Protein AF-A0A357L1G6-F1 (afdb_monomer)

Radius of gyration: 34.65 Å; Cα contacts (8 Å, |Δi|>4): 71; chains: 1; bounding box: 63×71×86 Å

Solvent-accessible surface area (backbone atoms only — not comparable to full-atom values): 10872 Å² total; per-residue (Å²): 112,68,68,59,55,52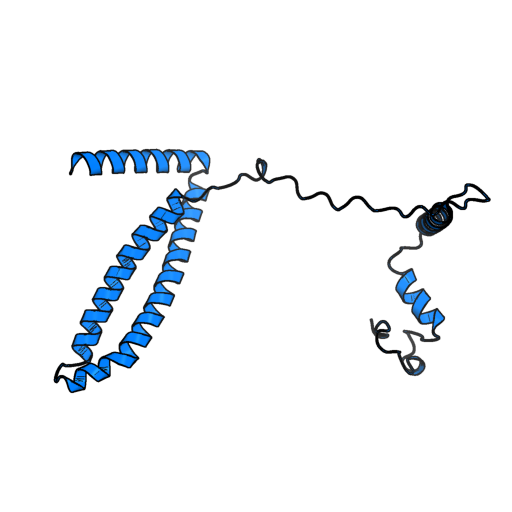,55,49,53,49,55,50,50,56,50,52,53,51,50,34,65,78,68,30,62,72,58,45,53,52,47,54,52,51,49,45,52,54,50,48,55,50,55,50,54,52,48,54,53,51,52,53,53,47,64,72,52,35,62,64,42,44,79,72,79,44,63,35,70,60,53,46,52,54,51,53,48,54,54,48,52,51,47,57,55,46,49,56,50,52,44,51,52,48,64,75,64,65,76,80,79,52,81,89,69,52,72,79,73,81,71,75,76,77,80,85,75,77,81,47,64,40,92,87,77,72,46,44,61,44,54,55,55,49,51,55,52,51,51,47,46,72,72,67,50,56,84,80,62,53,61,63,60,50,54,36,56,76,70,68,33,47,77,93,39,78,86,43,55,73,88,72,58,94,90,58,80,64,77,87,110

Nearest PDB structures (foldseek):
  2fsh-assembly1_B  TM=8.781E-01  e=1.617E-03  Escherichia coli
  2fsg-assembly1_A  TM=9.207E-01  e=3.314E-03  Escherichia coli
  3jv2-assembly2_B  TM=9.568E-01  e=1.877E-02  Bacillus subtilis
  1nkt-assembly1_A  TM=8.457E-01  e=3.413E-02  Mycobacterium tuberculosis

Foldseek 3Di:
DVVVVVVVVVVLVVLVVVVCVVCPVVVLVVVLVVLLVVLLVVLVVVLVVVLVVLVVCLVVCVVVVDDSVVVSVVVSVVSVVVSVVVSVVRSSVCSVPDDDDDPVNPDPDPPDPDPDQDFDQDPVPRDTPSVVVVVVVVVCVVVVPDPPPCVVVVVCVVVQHDLVDPVRVPDADPPDDDSPD

Mean predicted aligned error: 17.45 Å

Secondary structure (DSSP, 8-state):
-HHHHHHHHHHHHHHHHHHHHHH-HHHHHHHHHHHHHHHHHHHHHHHHHHHHHHHHHGGGGGGGT--HHHHHHHHHHHHHHHHHHHHHHHHHHHHHH-----GGGSPPPPPPPP-PPP--B-TTT--BHHHHHHHHHHHHHHTT--TTTHHHHHHHHHTT--TT-GGG---PPTTPPPTT-

Structure (mmCIF, N/CA/C/O backbone):
data_AF-A0A357L1G6-F1
#
_entry.id   AF-A0A357L1G6-F1
#
loop_
_atom_site.group_PDB
_atom_site.id
_atom_site.type_symbol
_atom_site.label_atom_id
_atom_site.label_alt_id
_atom_site.label_comp_id
_atom_site.label_asym_id
_atom_site.label_entity_id
_atom_site.label_seq_id
_atom_site.pdbx_PDB_ins_code
_atom_site.Cartn_x
_atom_site.Cartn_y
_atom_site.Cartn_z
_atom_site.occupancy
_atom_site.B_iso_or_equiv
_atom_site.auth_seq_id
_atom_site.auth_comp_id
_atom_site.auth_asym_id
_atom_site.auth_atom_id
_atom_site.pdbx_PDB_model_num
ATOM 1 N N . ASP A 1 1 ? -23.694 7.161 -13.472 1.00 70.69 1 ASP A N 1
ATOM 2 C CA . ASP A 1 1 ? -22.349 6.919 -12.899 1.00 70.69 1 ASP A CA 1
ATOM 3 C C . ASP A 1 1 ? -22.044 7.764 -11.670 1.00 70.69 1 ASP A C 1
ATOM 5 O O . ASP A 1 1 ? -21.685 7.195 -10.646 1.00 70.69 1 ASP A O 1
ATOM 9 N N . THR A 1 2 ? -22.247 9.083 -11.713 1.00 88.38 2 THR A N 1
ATOM 10 C CA . THR A 1 2 ? -21.988 9.988 -10.574 1.00 88.38 2 THR A CA 1
ATOM 11 C C . THR A 1 2 ? -22.801 9.649 -9.318 1.00 88.38 2 THR A C 1
ATOM 13 O O . THR A 1 2 ? -22.230 9.549 -8.236 1.00 88.38 2 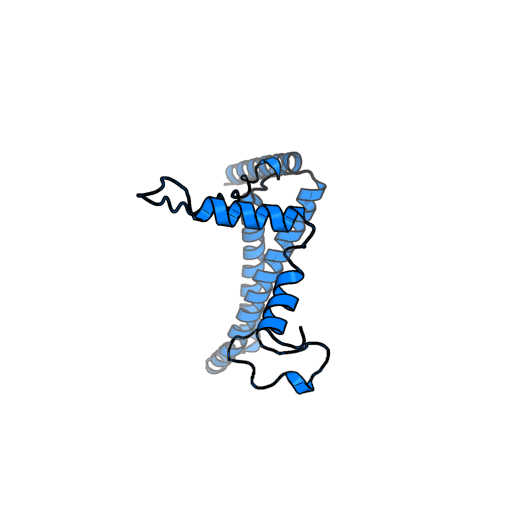THR A O 1
ATOM 16 N N . GLU A 1 3 ? -24.098 9.357 -9.459 1.00 94.12 3 GLU A N 1
ATOM 17 C CA . GLU A 1 3 ? -24.964 8.999 -8.321 1.00 94.12 3 GLU A CA 1
ATOM 18 C C . GLU A 1 3 ? -24.479 7.736 -7.580 1.00 94.12 3 GLU A C 1
ATOM 20 O O . GLU A 1 3 ? -24.489 7.674 -6.351 1.00 94.12 3 GLU A O 1
ATOM 25 N N . ILE A 1 4 ? -24.012 6.718 -8.312 1.00 95.31 4 ILE A N 1
ATOM 26 C CA . ILE A 1 4 ? -23.522 5.467 -7.712 1.00 95.31 4 ILE A CA 1
ATOM 27 C C . ILE A 1 4 ? -22.243 5.736 -6.912 1.00 95.31 4 ILE A C 1
ATOM 29 O O . ILE A 1 4 ? -22.115 5.261 -5.781 1.00 95.31 4 ILE A O 1
ATOM 33 N N . ALA A 1 5 ? -21.317 6.519 -7.473 1.00 93.75 5 ALA A N 1
ATOM 34 C CA . ALA A 1 5 ? -20.065 6.876 -6.813 1.00 93.75 5 ALA A CA 1
ATOM 35 C C . ALA A 1 5 ? -20.301 7.664 -5.514 1.00 93.75 5 ALA A C 1
ATOM 37 O O . ALA A 1 5 ? -19.664 7.384 -4.495 1.00 93.75 5 ALA A O 1
ATOM 38 N N . GLU A 1 6 ? -21.255 8.596 -5.515 1.00 95.88 6 GLU A N 1
ATOM 39 C CA . GLU A 1 6 ? -21.642 9.351 -4.319 1.00 95.88 6 GLU A CA 1
ATOM 40 C C . GLU A 1 6 ? -22.248 8.446 -3.242 1.00 95.88 6 GLU A C 1
ATOM 42 O O . GLU A 1 6 ? -21.838 8.496 -2.078 1.00 95.88 6 GLU A O 1
ATOM 47 N N . ARG A 1 7 ? -23.183 7.564 -3.621 1.00 96.50 7 ARG A N 1
ATOM 48 C CA . ARG A 1 7 ? -23.827 6.635 -2.676 1.00 96.50 7 ARG A CA 1
ATOM 49 C C . ARG A 1 7 ? -22.823 5.669 -2.055 1.00 96.50 7 ARG A C 1
ATOM 51 O O . ARG A 1 7 ? -22.886 5.422 -0.850 1.00 96.50 7 ARG A O 1
ATOM 58 N N . LEU A 1 8 ? -21.881 5.161 -2.849 1.00 94.75 8 LEU A N 1
ATOM 59 C CA . LEU A 1 8 ? -20.816 4.291 -2.360 1.00 94.75 8 LEU A CA 1
ATOM 60 C C . LEU A 1 8 ? -19.870 5.040 -1.413 1.00 94.75 8 LEU A C 1
ATOM 62 O O . LEU A 1 8 ? -19.569 4.535 -0.333 1.00 94.75 8 LEU A O 1
ATOM 66 N N . SER A 1 9 ? -19.456 6.257 -1.775 1.00 94.44 9 SER A N 1
ATOM 67 C CA . SER A 1 9 ? -18.581 7.089 -0.937 1.00 94.44 9 SER A CA 1
ATOM 68 C C . SER A 1 9 ? -19.219 7.388 0.418 1.00 94.44 9 SER A C 1
ATOM 70 O O . SER A 1 9 ? -18.557 7.283 1.451 1.00 94.44 9 SER A O 1
ATOM 72 N N . LYS A 1 10 ? -20.528 7.670 0.432 1.00 96.44 10 LYS A N 1
ATOM 73 C CA . LYS A 1 10 ? -21.293 7.844 1.669 1.00 96.44 10 LYS A CA 1
ATOM 74 C C . LYS A 1 10 ? -21.306 6.568 2.514 1.00 96.44 10 LYS A C 1
ATOM 76 O O . LYS A 1 10 ? -20.956 6.620 3.687 1.00 96.44 10 LYS A O 1
ATOM 81 N N . ALA A 1 11 ? -21.640 5.419 1.923 1.00 95.56 11 ALA A N 1
ATOM 82 C CA . ALA A 1 11 ? -21.681 4.146 2.645 1.00 95.56 11 ALA A CA 1
ATOM 83 C C . ALA A 1 11 ? -20.314 3.760 3.247 1.00 95.56 11 ALA A C 1
ATOM 85 O O . ALA A 1 11 ? -20.249 3.266 4.375 1.00 95.56 11 ALA A O 1
ATOM 86 N N . ILE A 1 12 ? -19.226 4.019 2.513 1.00 94.19 12 ILE A N 1
ATOM 87 C CA . ILE A 1 12 ? -17.847 3.823 2.979 1.00 94.19 12 ILE A CA 1
ATOM 88 C C . ILE A 1 12 ? -17.532 4.761 4.151 1.00 94.19 12 ILE A C 1
ATOM 90 O O . ILE A 1 12 ? -17.009 4.301 5.167 1.00 94.19 12 ILE A O 1
ATOM 94 N N . GLY A 1 13 ? -17.882 6.046 4.042 1.00 94.00 13 GLY A N 1
ATOM 95 C CA . GLY A 1 13 ? -17.703 7.026 5.116 1.00 94.00 13 GLY A CA 1
ATOM 96 C C . GLY A 1 13 ? -18.457 6.642 6.390 1.00 94.00 13 GLY A C 1
ATOM 97 O O . GLY A 1 13 ? -17.873 6.631 7.473 1.00 94.00 13 GLY A O 1
ATOM 98 N N . ASP A 1 14 ? -19.717 6.225 6.257 1.00 95.38 14 ASP A N 1
ATOM 99 C CA . ASP A 1 14 ? -20.553 5.774 7.375 1.00 95.38 14 ASP A CA 1
ATOM 100 C C . ASP A 1 14 ? -19.995 4.500 8.034 1.00 95.38 14 ASP A C 1
ATOM 102 O O . ASP A 1 14 ? -20.103 4.307 9.247 1.00 95.38 14 ASP A O 1
ATOM 106 N N . HIS A 1 15 ? -19.412 3.588 7.250 1.00 92.75 15 HIS A N 1
ATOM 107 C CA . HIS A 1 15 ? -18.745 2.396 7.777 1.00 92.75 15 HIS A CA 1
ATOM 108 C C . HIS A 1 15 ? -17.455 2.751 8.532 1.00 92.75 15 HIS A C 1
ATOM 110 O O . HIS A 1 15 ? -17.246 2.280 9.651 1.00 92.75 15 HIS A O 1
ATOM 116 N N . ALA A 1 16 ? -16.617 3.618 7.958 1.00 91.06 16 ALA A N 1
ATOM 117 C CA . ALA A 1 16 ? -15.385 4.077 8.592 1.00 91.06 16 ALA A CA 1
ATOM 118 C C . ALA A 1 16 ? -15.662 4.827 9.907 1.00 91.06 16 ALA A C 1
ATOM 120 O O . ALA A 1 16 ? -15.005 4.563 10.913 1.00 91.06 16 ALA A O 1
ATOM 121 N N . ALA A 1 17 ? -16.677 5.698 9.931 1.00 92.56 17 ALA A N 1
ATOM 122 C CA . ALA A 1 17 ? -17.082 6.431 11.128 1.00 92.56 17 ALA A CA 1
ATOM 123 C C . ALA A 1 17 ? -17.537 5.494 12.259 1.00 92.56 17 ALA A C 1
ATOM 125 O O . ALA A 1 17 ? -17.101 5.659 13.398 1.00 92.56 17 ALA A O 1
ATOM 126 N N . ARG A 1 18 ? -18.353 4.475 11.944 1.00 92.06 18 ARG A N 1
ATOM 127 C CA . ARG A 1 18 ? -18.785 3.458 12.920 1.00 92.06 18 ARG A CA 1
ATOM 128 C C . ARG A 1 18 ? -17.599 2.722 13.538 1.00 92.06 18 ARG A C 1
ATOM 130 O O . ARG A 1 18 ? -17.474 2.694 14.759 1.00 92.06 18 ARG A O 1
ATOM 137 N N . ARG A 1 19 ? -16.676 2.226 12.709 1.00 90.00 19 ARG A N 1
ATOM 138 C CA . ARG A 1 19 ? -15.465 1.541 13.191 1.00 90.00 19 ARG A CA 1
ATOM 139 C C . ARG A 1 19 ? -14.588 2.434 14.063 1.00 90.00 19 ARG A C 1
ATOM 141 O O . ARG A 1 19 ? -14.067 1.979 15.076 1.00 90.00 19 ARG A O 1
ATOM 148 N N . ASN A 1 20 ? -14.452 3.707 13.698 1.00 90.44 20 ASN A N 1
ATOM 149 C CA . ASN A 1 20 ? -13.662 4.661 14.469 1.00 90.44 20 ASN A CA 1
ATOM 150 C C . ASN A 1 20 ? -14.216 4.857 15.895 1.00 90.44 20 ASN A C 1
ATOM 152 O O . ASN A 1 20 ? -13.446 5.004 16.842 1.00 90.44 20 ASN A O 1
ATOM 156 N N . VAL A 1 21 ? -15.543 4.805 16.060 1.00 91.56 21 VAL A N 1
ATOM 157 C CA . VAL A 1 21 ? -16.209 4.854 17.372 1.00 91.56 21 VAL A CA 1
ATOM 158 C C . VAL A 1 21 ? -16.076 3.527 18.128 1.00 91.56 21 VAL A C 1
ATOM 160 O O . VAL A 1 21 ? -15.764 3.540 19.314 1.00 91.56 21 VAL A O 1
ATOM 163 N N . GLU A 1 22 ? -16.276 2.386 17.461 1.00 89.06 22 GLU A N 1
ATOM 164 C CA . GLU A 1 22 ? -16.222 1.048 18.082 1.00 89.06 22 GLU A CA 1
ATOM 165 C C . GLU A 1 22 ? -14.833 0.676 18.628 1.00 89.06 22 GLU A C 1
ATOM 167 O O . GLU A 1 22 ? -14.724 0.021 19.672 1.00 89.06 22 GLU A O 1
ATOM 172 N N . ILE A 1 23 ? -13.783 1.080 17.906 1.00 89.50 23 ILE A N 1
ATOM 173 C CA . ILE A 1 23 ? -12.375 0.774 18.204 1.00 89.50 23 ILE A CA 1
ATOM 174 C C . ILE A 1 23 ? -11.737 1.882 19.053 1.00 89.50 23 ILE A C 1
ATOM 176 O O . ILE A 1 23 ? -10.884 1.612 19.898 1.00 89.50 23 ILE A O 1
ATOM 180 N N . GLY A 1 24 ? -12.148 3.129 18.830 1.00 91.81 24 GLY A N 1
ATOM 181 C CA . GLY A 1 24 ? -11.554 4.321 19.421 1.00 91.81 24 GLY A CA 1
ATOM 182 C C . GLY A 1 24 ? -10.546 5.007 18.482 1.00 91.81 24 GLY A C 1
ATOM 183 O O . GLY A 1 24 ? -9.734 4.336 17.831 1.00 91.81 24 GLY A O 1
ATOM 184 N N . PRO A 1 25 ? -10.539 6.353 18.431 1.00 91.38 25 PRO A N 1
ATOM 185 C CA . PRO A 1 25 ? -9.834 7.115 17.398 1.00 91.38 25 PRO A CA 1
ATOM 186 C C . PRO A 1 25 ? -8.310 7.002 17.448 1.00 91.38 25 PRO A C 1
ATOM 188 O O . PRO A 1 25 ? -7.654 6.959 16.405 1.00 91.38 25 PRO A O 1
ATOM 191 N N . ASP A 1 26 ? -7.725 6.913 18.641 1.00 93.25 26 ASP A N 1
ATOM 192 C CA . ASP A 1 26 ? -6.270 6.810 18.789 1.00 93.25 26 ASP A CA 1
ATOM 193 C C . ASP A 1 26 ? -5.741 5.447 18.340 1.00 93.25 26 ASP A C 1
ATOM 195 O O . ASP A 1 26 ? -4.681 5.356 17.714 1.00 93.25 26 ASP A O 1
ATOM 199 N N . ILE A 1 27 ? -6.485 4.379 18.640 1.00 91.44 27 ILE A N 1
ATOM 200 C CA . ILE A 1 27 ? -6.143 3.016 18.226 1.00 91.44 27 ILE A CA 1
ATOM 201 C C . ILE A 1 27 ? -6.339 2.888 16.716 1.00 91.44 27 ILE A C 1
ATOM 203 O O . ILE A 1 27 ? -5.438 2.403 16.031 1.00 91.44 27 ILE A O 1
ATOM 207 N N . MET A 1 28 ? -7.453 3.399 16.179 1.00 93.19 28 MET A N 1
ATOM 208 C CA . MET A 1 28 ? -7.722 3.366 14.742 1.00 93.19 28 MET A CA 1
ATOM 209 C C . MET A 1 28 ? -6.622 4.074 13.938 1.00 93.19 28 MET A C 1
ATOM 211 O O . MET A 1 28 ? -6.086 3.489 13.001 1.00 93.19 28 MET A O 1
ATOM 215 N N . ARG A 1 29 ? -6.170 5.265 14.360 1.00 94.12 29 ARG A N 1
ATOM 216 C CA . ARG A 1 29 ? -5.043 5.968 13.709 1.00 94.12 29 ARG A CA 1
ATOM 217 C C . ARG A 1 29 ? -3.746 5.158 13.705 1.00 94.12 29 ARG A C 1
ATOM 219 O O . ARG A 1 29 ? -2.997 5.186 12.728 1.00 94.12 29 ARG A O 1
ATOM 226 N N . ARG A 1 30 ? -3.446 4.444 14.796 1.00 94.88 30 ARG A N 1
ATOM 227 C CA . ARG A 1 30 ? -2.259 3.570 14.863 1.00 94.88 30 ARG A CA 1
ATOM 228 C C . ARG A 1 30 ? -2.389 2.399 13.898 1.00 94.88 30 ARG A C 1
ATOM 230 O O . ARG A 1 30 ? -1.411 2.064 13.235 1.00 94.88 30 ARG A O 1
ATOM 237 N N . ILE A 1 31 ? -3.582 1.820 13.797 1.00 94.00 31 ILE A N 1
ATOM 238 C CA . ILE A 1 31 ? -3.884 0.732 12.866 1.00 94.00 31 ILE A CA 1
ATOM 239 C C . ILE A 1 31 ? -3.746 1.206 11.423 1.00 94.00 31 ILE A C 1
ATOM 241 O O . ILE A 1 31 ? -3.027 0.572 10.661 1.00 94.00 31 ILE A O 1
ATOM 245 N N . GLU A 1 32 ? -4.355 2.334 11.055 1.00 94.81 32 GLU A N 1
ATOM 246 C CA . GLU A 1 32 ? -4.240 2.919 9.713 1.00 94.81 32 GLU A CA 1
ATOM 247 C C . GLU A 1 32 ? -2.780 3.132 9.322 1.00 94.81 32 GLU A C 1
ATOM 249 O O . GLU A 1 32 ? -2.348 2.684 8.260 1.00 94.81 32 GLU A O 1
ATOM 254 N N . LYS A 1 33 ? -1.994 3.742 10.218 1.00 97.19 33 LYS A N 1
ATOM 255 C CA . LYS A 1 33 ? -0.560 3.943 10.005 1.00 97.19 33 LYS A CA 1
ATOM 256 C C . LYS A 1 33 ? 0.182 2.616 9.846 1.00 97.19 33 LYS A C 1
ATOM 258 O O . LYS A 1 33 ? 1.013 2.494 8.952 1.00 97.19 33 LYS A O 1
ATOM 263 N N . SER A 1 34 ? -0.098 1.636 10.702 1.00 96.56 34 SER A N 1
ATOM 264 C CA . SER A 1 34 ? 0.563 0.331 10.656 1.00 96.56 34 SER A CA 1
ATOM 265 C C . SER A 1 34 ? 0.246 -0.421 9.366 1.00 96.56 34 SER A C 1
ATOM 267 O O . SER A 1 34 ? 1.152 -0.973 8.751 1.00 96.56 34 SER A O 1
ATOM 269 N N . VAL A 1 35 ? -1.021 -0.429 8.947 1.00 96.44 35 VAL A N 1
ATOM 270 C CA . VAL A 1 35 ? -1.465 -1.079 7.709 1.00 96.44 35 VAL A CA 1
ATOM 271 C C . VAL A 1 35 ? -0.837 -0.391 6.503 1.00 96.44 35 VAL A C 1
ATOM 273 O O . VAL A 1 35 ? -0.252 -1.071 5.669 1.00 96.44 35 VAL A O 1
ATOM 276 N N . LEU A 1 36 ? -0.884 0.943 6.438 1.00 97.38 36 LEU A N 1
ATOM 277 C CA . LEU A 1 36 ? -0.280 1.700 5.342 1.00 97.38 36 LEU A CA 1
ATOM 278 C C . LEU A 1 36 ? 1.213 1.395 5.199 1.00 97.38 36 LEU A C 1
ATOM 280 O O . LEU A 1 36 ? 1.670 1.101 4.101 1.00 97.38 36 LEU A O 1
ATOM 284 N N . LEU A 1 37 ? 1.966 1.452 6.301 1.00 98.06 37 LEU A N 1
ATOM 285 C CA . LEU A 1 37 ? 3.407 1.198 6.273 1.00 98.06 37 LEU A CA 1
ATOM 286 C C . LEU A 1 37 ? 3.731 -0.252 5.905 1.00 98.06 37 LEU A C 1
ATOM 288 O O . LEU A 1 37 ? 4.679 -0.485 5.164 1.00 98.06 37 LEU A O 1
ATOM 292 N N . HIS A 1 38 ? 2.948 -1.215 6.393 1.00 97.31 38 HIS A N 1
ATOM 293 C CA . HIS A 1 38 ? 3.157 -2.626 6.081 1.00 97.31 38 HIS A CA 1
ATOM 294 C C . HIS A 1 38 ? 2.903 -2.945 4.602 1.00 97.31 38 HIS A C 1
ATOM 296 O O . HIS A 1 38 ? 3.709 -3.634 3.974 1.00 97.31 38 HIS A O 1
ATOM 302 N N . VAL A 1 39 ? 1.806 -2.426 4.042 1.00 97.50 39 VAL A N 1
ATOM 303 C CA . VAL A 1 39 ? 1.482 -2.613 2.621 1.00 97.50 39 VAL A CA 1
ATOM 304 C C . VAL A 1 39 ? 2.513 -1.891 1.755 1.00 97.50 39 VAL A C 1
ATOM 306 O O . VAL A 1 39 ? 3.090 -2.511 0.871 1.00 97.50 39 VAL A O 1
ATOM 309 N N . LEU A 1 40 ? 2.848 -0.636 2.078 1.00 97.88 40 LEU A N 1
ATOM 310 C CA . LEU A 1 40 ? 3.865 0.131 1.351 1.00 97.88 40 LEU A CA 1
ATOM 311 C C . LEU A 1 40 ? 5.212 -0.597 1.292 1.00 97.88 40 LEU A C 1
ATOM 313 O O . LEU A 1 40 ? 5.825 -0.657 0.233 1.00 97.88 40 LEU A O 1
ATOM 317 N N . ASP A 1 41 ? 5.680 -1.138 2.416 1.00 97.94 41 ASP A N 1
ATOM 318 C CA . ASP A 1 41 ? 6.950 -1.864 2.465 1.00 97.94 41 ASP A CA 1
ATOM 319 C C . ASP A 1 41 ? 6.919 -3.164 1.641 1.00 97.94 41 ASP A C 1
ATOM 321 O O . ASP A 1 41 ? 7.928 -3.555 1.052 1.00 97.94 41 ASP A O 1
ATOM 325 N N . THR A 1 42 ? 5.767 -3.832 1.579 1.00 96.81 42 THR A N 1
ATOM 326 C CA . THR A 1 42 ? 5.588 -5.044 0.767 1.00 96.81 42 THR A CA 1
ATOM 327 C C . THR A 1 42 ? 5.609 -4.698 -0.722 1.00 96.81 42 THR A C 1
ATOM 329 O O . THR A 1 42 ? 6.455 -5.217 -1.453 1.00 96.81 42 THR A O 1
ATOM 332 N N . ASP A 1 43 ? 4.767 -3.752 -1.142 1.00 96.62 43 ASP A N 1
ATOM 333 C CA . ASP A 1 43 ? 4.644 -3.324 -2.539 1.00 96.62 43 ASP A CA 1
ATOM 334 C C . ASP A 1 43 ? 5.959 -2.728 -3.054 1.00 96.62 43 ASP A C 1
ATOM 336 O O . ASP A 1 43 ? 6.382 -2.982 -4.181 1.00 96.62 43 ASP A O 1
ATOM 340 N N . TRP A 1 44 ? 6.656 -1.955 -2.216 1.00 98.00 44 TRP A N 1
ATOM 341 C CA . TRP A 1 44 ? 7.934 -1.355 -2.584 1.00 98.00 44 TRP A CA 1
ATOM 342 C C . TRP A 1 44 ? 9.022 -2.403 -2.813 1.00 98.00 44 TRP A C 1
ATOM 344 O O . TRP A 1 44 ? 9.773 -2.310 -3.785 1.00 98.00 44 TRP A O 1
ATOM 354 N N . ARG A 1 45 ? 9.106 -3.430 -1.958 1.00 97.88 45 ARG A N 1
ATOM 355 C CA . ARG A 1 45 ? 10.061 -4.531 -2.149 1.00 97.88 45 ARG A CA 1
ATOM 356 C C . ARG A 1 45 ? 9.784 -5.294 -3.440 1.00 97.88 45 ARG A C 1
ATOM 358 O O . ARG A 1 45 ? 10.729 -5.583 -4.172 1.00 97.88 45 ARG A O 1
ATOM 365 N N . GLU A 1 46 ? 8.519 -5.575 -3.737 1.00 96.81 46 GLU A N 1
ATOM 366 C CA . GLU A 1 46 ? 8.121 -6.204 -4.999 1.00 96.81 46 GLU A CA 1
ATOM 367 C C . GLU A 1 46 ? 8.472 -5.319 -6.206 1.00 96.81 46 GLU A C 1
ATOM 369 O O . GLU A 1 46 ? 9.054 -5.792 -7.182 1.00 96.81 46 GLU A O 1
ATOM 374 N N . HIS A 1 47 ? 8.230 -4.010 -6.118 1.00 97.69 47 HIS A N 1
ATOM 375 C CA . HIS A 1 47 ? 8.600 -3.063 -7.168 1.00 97.69 47 HIS A CA 1
ATOM 376 C C . HIS A 1 47 ? 10.108 -3.013 -7.421 1.00 97.69 47 HIS A C 1
ATOM 378 O O . HIS A 1 47 ? 10.530 -3.018 -8.576 1.00 97.69 47 HIS A O 1
ATOM 384 N N . LEU A 1 48 ? 10.938 -3.025 -6.374 1.00 97.69 48 LEU A N 1
ATOM 385 C CA . LEU A 1 48 ? 12.393 -3.088 -6.535 1.00 97.69 48 LEU A CA 1
ATOM 386 C C . LEU A 1 48 ? 12.840 -4.377 -7.238 1.00 97.69 48 LEU A C 1
ATOM 388 O O . LEU A 1 48 ? 13.717 -4.322 -8.100 1.00 97.69 48 LEU A O 1
ATOM 392 N N . GLN A 1 49 ? 12.222 -5.520 -6.918 1.00 97.56 49 GLN A N 1
ATOM 393 C CA . GLN A 1 49 ? 12.485 -6.784 -7.616 1.00 97.56 49 GLN A CA 1
ATOM 394 C C . GLN A 1 49 ? 12.072 -6.705 -9.092 1.00 97.56 49 GLN A C 1
ATOM 396 O O . GLN A 1 49 ? 12.823 -7.132 -9.970 1.00 97.56 49 GLN A O 1
ATOM 401 N N . MET A 1 50 ? 10.916 -6.102 -9.381 1.00 96.56 50 MET A N 1
ATOM 402 C CA . MET A 1 50 ? 10.436 -5.898 -10.747 1.00 96.56 50 MET A CA 1
ATOM 403 C C . MET A 1 50 ? 11.368 -4.980 -11.550 1.00 96.56 50 MET A C 1
ATOM 405 O O . MET A 1 50 ? 11.681 -5.279 -12.701 1.00 96.56 50 MET A O 1
ATOM 409 N N . LEU A 1 51 ? 11.854 -3.887 -10.952 1.00 97.00 51 LEU A N 1
ATOM 410 C CA . LEU A 1 51 ? 12.816 -2.983 -11.590 1.00 97.00 51 LEU A CA 1
ATOM 411 C C . LEU A 1 51 ? 14.155 -3.668 -11.872 1.00 97.00 51 LEU A C 1
ATOM 413 O O . LEU A 1 51 ? 14.760 -3.418 -12.917 1.00 97.00 51 LEU A O 1
ATOM 417 N N . ASP A 1 52 ? 14.619 -4.530 -10.968 1.00 96.56 52 ASP A N 1
ATOM 418 C CA . ASP A 1 52 ? 15.840 -5.302 -11.192 1.00 96.56 52 ASP A CA 1
ATOM 419 C C . ASP A 1 52 ? 15.671 -6.287 -12.356 1.00 96.56 52 ASP A C 1
ATOM 421 O O . ASP A 1 52 ? 16.509 -6.334 -13.263 1.00 96.56 52 ASP A O 1
ATOM 425 N N . HIS A 1 53 ? 14.531 -6.984 -12.409 1.00 95.56 53 HIS A N 1
ATOM 426 C CA . HIS A 1 53 ? 14.192 -7.844 -13.537 1.00 95.56 53 HIS A CA 1
ATOM 427 C C . HIS A 1 53 ? 14.110 -7.053 -14.849 1.00 95.56 53 HIS A C 1
ATOM 429 O O . HIS A 1 53 ? 14.750 -7.431 -15.833 1.00 95.56 53 HIS A O 1
ATOM 435 N N . LEU A 1 54 ? 13.411 -5.915 -14.855 1.00 94.88 54 LEU A N 1
ATOM 436 C CA . LEU A 1 54 ? 13.297 -5.031 -16.014 1.00 94.88 54 LEU A CA 1
ATOM 437 C C . LEU A 1 54 ? 14.678 -4.589 -16.519 1.00 94.88 54 LEU A C 1
ATOM 439 O O . LEU A 1 54 ? 14.960 -4.640 -17.717 1.00 94.88 54 LEU A O 1
ATOM 443 N N . ARG A 1 55 ? 15.576 -4.211 -15.605 1.00 93.06 55 ARG A N 1
ATOM 444 C CA . ARG A 1 55 ? 16.950 -3.820 -15.937 1.00 93.06 55 ARG A CA 1
ATOM 445 C C . ARG A 1 55 ? 17.748 -4.963 -16.569 1.00 93.06 55 ARG A C 1
ATOM 447 O O . ARG A 1 55 ? 18.583 -4.698 -17.432 1.00 93.06 55 ARG A O 1
ATOM 454 N N . SER A 1 56 ? 17.499 -6.213 -16.175 1.00 92.00 56 SER A N 1
ATOM 455 C CA . SER A 1 56 ? 18.173 -7.379 -16.764 1.00 92.00 56 SER A CA 1
ATOM 456 C C . SER A 1 56 ? 17.757 -7.643 -18.218 1.00 92.00 56 SER A C 1
ATOM 458 O O . SER A 1 56 ? 18.580 -8.093 -19.013 1.00 92.00 56 SER A O 1
ATOM 460 N N . VAL A 1 57 ? 16.514 -7.310 -18.594 1.00 91.75 57 VAL A N 1
ATOM 461 C CA . VAL A 1 57 ? 15.953 -7.620 -19.923 1.00 91.75 57 VAL A CA 1
ATOM 462 C C . VAL A 1 57 ? 15.955 -6.439 -20.895 1.00 91.75 57 VAL A C 1
ATOM 464 O O . VAL A 1 57 ? 15.975 -6.652 -22.107 1.00 91.75 57 VAL A O 1
ATOM 467 N N . VAL A 1 58 ? 15.967 -5.192 -20.407 1.00 89.75 58 VAL A N 1
ATOM 468 C CA . VAL A 1 58 ? 15.802 -3.994 -21.255 1.00 89.75 58 VAL A CA 1
ATOM 469 C C . VAL A 1 58 ? 16.894 -3.845 -22.316 1.00 89.75 58 VAL A C 1
ATOM 471 O O . VAL A 1 58 ? 16.637 -3.336 -23.408 1.00 89.75 58 VAL A O 1
ATOM 474 N N . TRP A 1 59 ? 18.094 -4.368 -22.050 1.00 86.06 59 TRP A N 1
ATOM 475 C CA . TRP A 1 59 ? 19.210 -4.366 -22.999 1.00 86.06 59 TRP A CA 1
ATOM 476 C C . TRP A 1 59 ? 18.895 -5.112 -24.297 1.00 86.06 59 TRP A C 1
ATOM 478 O O . TRP A 1 59 ? 19.395 -4.728 -25.354 1.00 86.06 59 TRP A O 1
ATOM 488 N N . MET A 1 60 ? 17.991 -6.099 -24.259 1.00 85.75 60 MET A N 1
ATOM 489 C CA . MET A 1 60 ? 17.553 -6.818 -25.458 1.00 85.75 60 MET A CA 1
ATOM 490 C C . MET A 1 60 ? 16.852 -5.896 -26.468 1.00 85.75 60 MET A C 1
ATOM 492 O O . MET A 1 60 ? 16.870 -6.171 -27.666 1.00 85.75 60 MET A O 1
ATOM 496 N N . ARG A 1 61 ? 16.283 -4.764 -26.025 1.00 84.75 61 ARG A N 1
ATOM 497 C CA . ARG A 1 61 ? 15.649 -3.771 -26.912 1.00 84.75 61 ARG A CA 1
ATOM 498 C C . ARG A 1 61 ? 16.657 -2.953 -27.715 1.00 84.75 61 ARG A C 1
ATOM 500 O O . ARG A 1 61 ? 16.301 -2.443 -28.776 1.00 84.75 61 ARG A O 1
ATOM 507 N N . GLY A 1 62 ? 17.919 -2.916 -27.279 1.00 78.00 62 GLY A N 1
ATOM 508 C CA . GLY A 1 62 ? 19.017 -2.346 -28.060 1.00 78.00 62 GLY A CA 1
ATOM 509 C C . GLY A 1 62 ? 19.210 -3.058 -29.404 1.00 78.00 62 GLY A C 1
ATOM 510 O O . GLY A 1 62 ? 19.533 -2.414 -30.399 1.00 78.00 62 GLY A O 1
ATOM 511 N N . HIS A 1 63 ? 18.895 -4.359 -29.487 1.00 75.50 63 HIS A N 1
ATOM 512 C CA . HIS A 1 63 ? 18.901 -5.094 -30.759 1.00 75.50 63 HIS A CA 1
ATOM 513 C C . HIS A 1 63 ? 17.827 -4.610 -31.747 1.00 75.50 63 HIS A C 1
ATOM 515 O O . HIS A 1 63 ? 17.975 -4.805 -32.950 1.00 75.50 63 HIS A O 1
ATOM 521 N N . ALA A 1 64 ? 16.774 -3.942 -31.265 1.00 85.88 64 ALA A N 1
ATOM 522 C CA . ALA A 1 64 ? 15.711 -3.358 -32.080 1.00 85.88 64 ALA A CA 1
ATOM 523 C C . ALA A 1 64 ? 15.950 -1.871 -32.421 1.00 85.88 64 ALA A C 1
ATOM 525 O O . ALA A 1 64 ? 15.009 -1.184 -32.812 1.00 85.88 64 ALA A O 1
ATOM 526 N N . GLN A 1 65 ? 17.181 -1.362 -32.255 1.00 86.62 65 GLN A N 1
ATOM 527 C CA . GLN A 1 65 ? 17.561 0.046 -32.483 1.00 86.62 65 GLN A CA 1
ATOM 528 C C . GLN A 1 65 ? 16.794 1.070 -31.624 1.00 86.62 65 GLN A C 1
ATOM 530 O O . GLN A 1 65 ? 16.764 2.258 -31.944 1.00 86.62 65 GLN A O 1
ATOM 535 N N . ARG A 1 66 ? 16.176 0.632 -30.523 1.00 88.50 66 ARG A N 1
ATOM 536 C CA . ARG A 1 66 ? 15.564 1.527 -29.534 1.00 88.50 66 ARG A CA 1
ATOM 537 C C . ARG A 1 66 ? 16.566 1.845 -28.435 1.00 88.50 66 ARG A C 1
ATOM 539 O O . ARG A 1 66 ? 17.371 0.988 -28.077 1.00 88.50 66 ARG A O 1
ATOM 546 N N . ASP A 1 67 ? 16.499 3.059 -27.893 1.00 90.69 67 ASP A N 1
ATOM 547 C CA . ASP A 1 67 ? 17.345 3.466 -26.769 1.00 90.69 67 ASP A CA 1
ATOM 548 C C . ASP A 1 67 ? 16.874 2.758 -25.480 1.00 90.69 67 ASP A C 1
ATOM 550 O O . ASP A 1 67 ? 15.794 3.080 -24.968 1.00 90.69 67 ASP A O 1
ATOM 554 N N . PRO A 1 68 ? 17.659 1.809 -24.932 1.00 91.81 68 PRO A N 1
ATOM 555 C CA . PRO A 1 68 ? 17.257 1.022 -23.770 1.00 91.81 68 PRO A CA 1
ATOM 556 C C . PRO A 1 68 ? 17.036 1.881 -22.520 1.00 91.81 68 PRO A C 1
ATOM 558 O O . PRO A 1 68 ? 16.243 1.506 -21.658 1.00 91.81 68 PRO A O 1
ATOM 561 N N . ILE A 1 69 ? 17.685 3.045 -22.410 1.00 90.81 69 ILE A N 1
ATOM 562 C CA . ILE A 1 69 ? 17.531 3.926 -21.245 1.00 90.81 69 ILE A CA 1
ATOM 563 C C . ILE A 1 69 ? 16.147 4.580 -21.243 1.00 90.81 69 ILE A C 1
ATOM 565 O O . ILE A 1 69 ? 15.522 4.699 -20.187 1.00 90.81 69 ILE A O 1
ATOM 569 N N . ASN A 1 70 ? 15.658 5.002 -22.410 1.00 92.19 70 ASN A N 1
ATOM 570 C CA . ASN A 1 70 ? 14.342 5.630 -22.515 1.00 92.19 70 ASN A CA 1
ATOM 571 C C . ASN A 1 70 ? 13.227 4.602 -22.299 1.00 92.19 70 ASN A C 1
ATOM 573 O O . ASN A 1 70 ? 12.309 4.866 -21.529 1.00 92.19 70 ASN A O 1
ATOM 577 N N . GLU A 1 71 ? 13.363 3.407 -22.880 1.00 91.94 71 GLU A N 1
ATOM 578 C CA . GLU A 1 71 ? 12.437 2.288 -22.651 1.00 91.94 71 GLU A CA 1
ATOM 579 C C . GLU A 1 71 ? 12.367 1.903 -21.168 1.00 91.94 71 GLU A C 1
ATOM 581 O O . GLU A 1 71 ? 11.278 1.756 -20.614 1.00 91.94 71 GLU A O 1
ATOM 586 N N . PHE A 1 72 ? 13.523 1.808 -20.496 1.00 95.00 72 PHE A N 1
ATOM 587 C CA . PHE A 1 72 ? 13.570 1.536 -19.060 1.00 95.00 72 PHE A CA 1
ATOM 588 C C . PHE A 1 72 ? 12.787 2.582 -18.268 1.00 95.00 72 PHE A C 1
ATOM 590 O O . PHE A 1 72 ? 11.986 2.219 -17.417 1.00 95.00 72 PHE A O 1
ATOM 597 N N . LYS A 1 73 ? 12.991 3.877 -18.544 1.00 95.06 73 LYS A N 1
ATOM 598 C CA . LYS A 1 73 ? 12.298 4.959 -17.828 1.00 95.06 73 LYS A CA 1
ATOM 599 C C . LYS A 1 73 ? 10.788 4.900 -18.027 1.00 95.06 73 LYS A C 1
ATOM 601 O O . LYS A 1 73 ? 10.054 5.036 -17.052 1.00 95.06 73 LYS A O 1
ATOM 606 N N . THR A 1 74 ? 10.333 4.696 -19.262 1.00 94.56 74 THR A N 1
ATOM 607 C CA . THR A 1 74 ? 8.903 4.637 -19.577 1.00 94.56 74 THR A CA 1
ATOM 608 C C . THR A 1 74 ? 8.232 3.445 -18.898 1.00 94.56 74 THR A C 1
ATOM 610 O O . THR A 1 74 ? 7.200 3.614 -18.252 1.00 94.56 74 THR A O 1
ATOM 613 N N . GLU A 1 75 ? 8.834 2.256 -18.967 1.00 95.00 75 GLU A N 1
ATOM 614 C CA . GLU A 1 75 ? 8.273 1.062 -18.321 1.00 95.00 75 GLU A CA 1
ATOM 615 C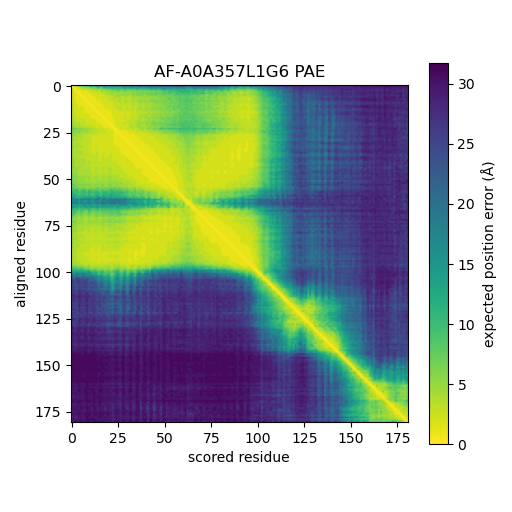 C . GLU A 1 75 ? 8.381 1.117 -16.794 1.00 95.00 75 GLU A C 1
ATOM 617 O O . GLU A 1 75 ? 7.419 0.792 -16.103 1.00 95.00 75 GLU A O 1
ATOM 622 N N . ALA A 1 76 ? 9.504 1.593 -16.248 1.00 96.31 76 ALA A N 1
ATOM 623 C CA . ALA A 1 76 ? 9.674 1.775 -14.808 1.00 96.31 76 ALA A CA 1
ATOM 624 C C . ALA A 1 76 ? 8.636 2.748 -14.231 1.00 96.31 76 ALA A C 1
ATOM 626 O O . ALA A 1 76 ? 8.103 2.508 -13.147 1.00 96.31 76 ALA A O 1
ATOM 627 N N . PHE A 1 77 ? 8.320 3.823 -14.959 1.00 97.25 77 PHE A N 1
ATOM 628 C CA . PHE A 1 77 ? 7.291 4.769 -14.543 1.00 97.25 77 PHE A CA 1
ATOM 629 C C . PHE A 1 77 ? 5.891 4.143 -14.577 1.00 97.25 77 PHE A C 1
ATOM 631 O O . PHE A 1 77 ? 5.157 4.263 -13.600 1.00 97.25 77 PHE A O 1
ATOM 638 N N . ALA A 1 78 ? 5.554 3.392 -15.631 1.00 97.00 78 ALA A N 1
ATOM 639 C CA . ALA A 1 78 ? 4.284 2.665 -15.700 1.00 97.00 78 ALA A CA 1
ATOM 640 C C . ALA A 1 78 ? 4.132 1.648 -14.549 1.00 97.00 78 ALA A C 1
ATOM 642 O O . ALA A 1 78 ? 3.064 1.530 -13.947 1.00 97.00 78 ALA A O 1
ATOM 643 N N . LEU A 1 79 ? 5.214 0.948 -14.187 1.00 97.31 79 LEU A N 1
ATOM 644 C CA . LEU A 1 79 ? 5.239 0.054 -13.024 1.00 97.31 79 LEU A CA 1
ATOM 645 C C . LEU A 1 79 ? 5.047 0.809 -11.701 1.00 97.31 79 LEU A C 1
ATOM 647 O O . LEU A 1 79 ? 4.411 0.291 -10.786 1.00 97.31 79 LEU A O 1
ATOM 651 N N . PHE A 1 80 ? 5.586 2.023 -11.584 1.00 97.81 80 PHE A N 1
ATOM 652 C CA . PHE A 1 80 ? 5.408 2.856 -10.398 1.00 97.81 80 PHE A CA 1
ATOM 653 C C . PHE A 1 80 ? 3.963 3.358 -10.254 1.00 97.81 80 PHE A C 1
ATOM 655 O O . PHE A 1 80 ? 3.403 3.306 -9.160 1.00 97.81 80 PHE A O 1
ATOM 662 N N . GLU A 1 81 ? 3.323 3.781 -11.345 1.00 97.81 81 GLU A N 1
ATOM 663 C CA . GLU A 1 81 ? 1.899 4.143 -11.331 1.00 97.81 81 GLU A CA 1
ATOM 664 C C . GLU A 1 81 ? 1.025 2.951 -10.920 1.00 97.81 81 GLU A C 1
ATOM 666 O O . GLU A 1 81 ? 0.156 3.084 -10.052 1.00 97.81 81 GLU A O 1
ATOM 671 N N . ALA A 1 82 ? 1.315 1.764 -11.463 1.00 97.00 82 ALA A N 1
ATOM 672 C CA . ALA A 1 82 ? 0.633 0.532 -11.084 1.00 97.00 82 ALA A CA 1
ATOM 673 C C . ALA A 1 82 ? 0.806 0.200 -9.591 1.00 97.00 82 ALA A C 1
ATOM 675 O O . ALA A 1 82 ? -0.167 -0.212 -8.951 1.00 97.00 82 ALA A O 1
ATOM 676 N N . LEU A 1 83 ? 1.999 0.430 -9.024 1.00 97.31 83 LEU A N 1
ATOM 677 C CA . LEU A 1 83 ? 2.254 0.300 -7.586 1.00 97.31 83 LEU A CA 1
ATOM 678 C C . LEU A 1 83 ? 1.400 1.275 -6.771 1.00 97.31 83 LEU A C 1
ATOM 680 O O . LEU A 1 83 ? 0.765 0.856 -5.808 1.00 97.31 83 LEU A O 1
ATOM 684 N N . LEU A 1 84 ? 1.338 2.558 -7.144 1.00 97.62 84 LEU A N 1
ATOM 685 C CA . LEU A 1 84 ? 0.559 3.549 -6.388 1.00 97.62 84 LEU A CA 1
ATOM 686 C C . LEU A 1 84 ? -0.933 3.204 -6.369 1.00 97.62 84 LEU A C 1
ATOM 688 O O . LEU A 1 84 ? -1.613 3.383 -5.354 1.00 97.62 84 LEU A O 1
ATOM 692 N N . ASP A 1 85 ? -1.445 2.691 -7.482 1.00 97.31 85 ASP A N 1
ATOM 693 C CA . ASP A 1 85 ? -2.822 2.232 -7.578 1.00 97.31 85 ASP A CA 1
ATOM 694 C C . ASP A 1 85 ? -3.065 0.921 -6.820 1.00 97.31 85 ASP A C 1
ATOM 696 O O . ASP A 1 85 ? -4.124 0.759 -6.207 1.00 97.31 85 ASP A O 1
ATOM 700 N N . GLY A 1 86 ? -2.095 0.000 -6.828 1.00 97.12 86 GLY A N 1
ATOM 701 C CA . GLY A 1 86 ? -2.096 -1.216 -6.009 1.00 97.12 86 GLY A CA 1
ATOM 702 C C . GLY A 1 86 ? -2.190 -0.883 -4.525 1.00 97.12 86 GLY A C 1
ATOM 703 O O . GLY A 1 86 ? -3.174 -1.239 -3.877 1.00 97.12 86 GLY A O 1
ATOM 704 N N . LEU A 1 87 ? -1.270 -0.046 -4.050 1.00 97.62 87 LEU A N 1
ATOM 705 C CA . LEU A 1 87 ? -1.188 0.416 -2.670 1.00 97.62 87 LEU A CA 1
ATOM 706 C C . LEU A 1 87 ? -2.524 0.976 -2.165 1.00 97.62 87 LEU A C 1
ATOM 708 O O . LEU A 1 87 ? -3.017 0.585 -1.105 1.00 97.62 87 LEU A O 1
ATOM 712 N N . ARG A 1 88 ? -3.166 1.869 -2.933 1.00 96.62 88 ARG A N 1
ATOM 713 C CA . ARG A 1 88 ? -4.476 2.445 -2.564 1.00 96.62 88 ARG A CA 1
ATOM 714 C C . ARG A 1 88 ? -5.554 1.372 -2.427 1.00 96.62 88 ARG A C 1
ATOM 716 O O . ARG A 1 88 ? -6.361 1.427 -1.493 1.00 96.62 88 ARG A O 1
ATOM 723 N N . ARG A 1 89 ? -5.586 0.404 -3.346 1.00 96.69 89 ARG A N 1
ATOM 724 C CA . ARG A 1 89 ? -6.557 -0.697 -3.326 1.00 96.69 89 ARG A CA 1
ATOM 725 C C . ARG A 1 89 ? -6.319 -1.628 -2.145 1.00 96.69 89 ARG A C 1
ATOM 727 O O . ARG A 1 89 ? -7.286 -1.986 -1.472 1.00 96.69 89 ARG A O 1
ATOM 734 N N . ASP A 1 90 ? -5.074 -1.994 -1.875 1.00 96.75 90 ASP A N 1
ATOM 735 C CA . ASP A 1 90 ? -4.737 -3.007 -0.877 1.00 96.75 90 ASP A CA 1
ATOM 736 C C . ASP A 1 90 ? -4.810 -2.471 0.549 1.00 96.75 90 ASP A C 1
ATOM 738 O O . ASP A 1 90 ? -5.356 -3.148 1.426 1.00 96.75 90 ASP A O 1
ATOM 742 N N . VAL A 1 91 ? -4.422 -1.212 0.771 1.00 97.00 91 VAL A N 1
ATOM 743 C CA . VAL A 1 91 ? -4.680 -0.516 2.041 1.00 97.00 91 VAL A CA 1
ATOM 744 C C . VAL A 1 91 ? -6.182 -0.442 2.307 1.00 97.00 91 VAL A C 1
ATOM 746 O O . VAL A 1 91 ? -6.641 -0.864 3.369 1.00 97.00 91 VAL A O 1
ATOM 749 N N . THR A 1 92 ? -6.971 0.021 1.330 1.00 94.69 92 THR A N 1
ATOM 750 C CA . THR A 1 92 ? -8.432 0.132 1.481 1.00 94.69 92 THR A CA 1
ATOM 751 C C . THR A 1 92 ? -9.066 -1.232 1.755 1.00 94.69 92 THR A C 1
ATOM 753 O O . THR A 1 92 ? -9.852 -1.382 2.689 1.00 94.69 92 THR A O 1
ATOM 756 N N . ARG A 1 93 ? -8.689 -2.259 0.986 1.00 95.12 93 ARG A N 1
ATOM 757 C CA . ARG A 1 93 ? -9.175 -3.635 1.150 1.00 95.12 93 ARG A CA 1
ATOM 758 C C . ARG A 1 93 ? -8.857 -4.183 2.535 1.00 95.12 93 ARG A C 1
ATOM 760 O O . ARG A 1 93 ? -9.732 -4.776 3.164 1.00 95.12 93 ARG A O 1
ATOM 767 N N . THR A 1 94 ? -7.626 -3.995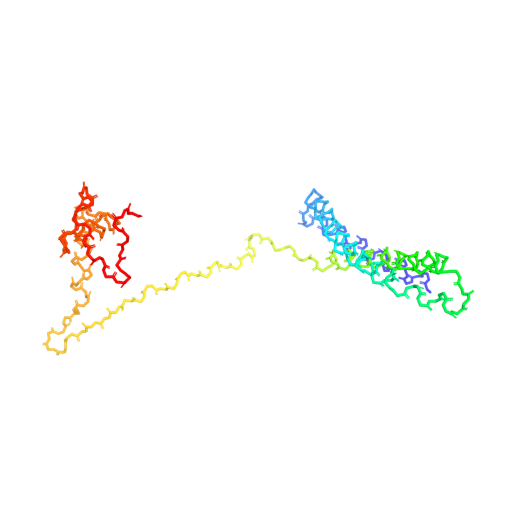 2.995 1.00 94.88 94 THR A N 1
ATOM 768 C CA . THR A 1 94 ? -7.170 -4.485 4.297 1.00 94.88 94 THR A CA 1
ATOM 769 C C . THR A 1 94 ? -7.928 -3.793 5.420 1.00 94.88 94 THR A C 1
ATOM 771 O O . THR A 1 94 ? -8.488 -4.466 6.284 1.00 94.88 94 THR A O 1
ATOM 774 N N . LEU A 1 95 ? -8.048 -2.463 5.369 1.00 93.38 95 LEU A N 1
ATOM 775 C CA . LEU A 1 95 ? -8.786 -1.699 6.374 1.00 93.38 95 LEU A CA 1
ATOM 776 C C . LEU A 1 95 ? -10.263 -2.096 6.445 1.00 93.38 95 LEU A C 1
ATOM 778 O O . LEU A 1 95 ? -10.790 -2.177 7.551 1.00 93.38 95 LEU A O 1
ATOM 782 N N . MET A 1 96 ? -10.912 -2.380 5.313 1.00 91.69 96 MET A N 1
ATOM 783 C CA . MET A 1 96 ? -12.324 -2.792 5.272 1.00 91.69 96 MET A CA 1
ATOM 784 C C . MET A 1 96 ? -12.560 -4.228 5.757 1.00 91.69 96 MET A C 1
ATOM 786 O O . MET A 1 96 ? -13.660 -4.553 6.194 1.00 91.69 96 MET A O 1
ATOM 790 N N . ARG A 1 97 ? -11.549 -5.101 5.680 1.00 90.81 97 ARG A N 1
ATOM 791 C CA . ARG A 1 97 ? -11.645 -6.506 6.117 1.00 90.81 97 ARG A CA 1
ATOM 792 C C . ARG A 1 97 ? -11.173 -6.737 7.549 1.00 90.81 97 ARG A C 1
ATOM 794 O O . ARG A 1 97 ? -11.458 -7.789 8.111 1.00 90.81 97 ARG A O 1
ATOM 801 N N . LEU A 1 98 ? -10.435 -5.791 8.123 1.00 88.94 98 LEU A N 1
ATOM 802 C CA . LEU A 1 98 ? -9.832 -5.932 9.441 1.00 88.94 98 LEU A CA 1
ATOM 803 C C . LEU A 1 98 ? -10.904 -6.045 10.538 1.00 88.94 98 LEU A C 1
ATOM 805 O O . LEU A 1 98 ? -11.559 -5.060 10.892 1.00 88.94 98 LEU A O 1
ATOM 809 N N . GLN A 1 99 ? -11.017 -7.236 11.118 1.00 83.25 99 GLN A N 1
ATOM 810 C CA . GLN A 1 99 ? -11.796 -7.496 12.323 1.00 83.25 99 GLN A CA 1
ATOM 811 C C . GLN A 1 99 ? -10.869 -7.445 13.535 1.00 83.25 99 GLN A C 1
ATOM 813 O O . GLN A 1 99 ? -9.847 -8.128 13.572 1.00 83.25 99 GLN A O 1
ATOM 818 N N . ILE A 1 100 ? -11.211 -6.613 14.515 1.00 78.19 100 ILE A N 1
ATOM 819 C CA . ILE A 1 100 ? -10.462 -6.516 15.766 1.00 78.19 100 ILE A CA 1
ATOM 820 C C . ILE A 1 100 ? -11.244 -7.299 16.807 1.00 78.19 100 ILE A C 1
ATOM 822 O O . ILE A 1 100 ? -12.293 -6.846 17.257 1.00 78.19 100 ILE A O 1
ATOM 826 N N . SER A 1 101 ? -10.746 -8.478 17.167 1.00 69.50 101 SER A N 1
ATOM 827 C CA . SER A 1 101 ? -11.283 -9.226 18.300 1.00 69.50 101 SER A CA 1
ATOM 828 C C . SER A 1 101 ? -10.935 -8.483 19.580 1.00 69.50 101 SER A C 1
ATOM 830 O O . SER A 1 101 ? -9.762 -8.186 19.833 1.00 69.50 101 SER A O 1
ATOM 832 N N . ARG A 1 102 ? -11.942 -8.178 20.397 1.00 68.25 102 ARG A N 1
ATOM 833 C CA . ARG A 1 102 ? -11.670 -7.710 21.750 1.00 68.25 102 ARG A CA 1
ATOM 834 C C . ARG A 1 102 ? -11.131 -8.876 22.579 1.00 68.25 102 ARG A C 1
ATOM 836 O O . ARG A 1 102 ? -11.464 -10.028 22.308 1.00 68.25 102 ARG A O 1
ATOM 843 N N . PRO A 1 103 ? -10.293 -8.611 23.591 1.00 63.88 103 PRO A N 1
ATOM 844 C CA . PRO A 1 103 ? -9.786 -9.660 24.469 1.00 63.88 103 PRO A CA 1
ATOM 845 C C . PRO A 1 103 ? -10.905 -10.434 25.190 1.00 63.88 103 PRO A C 1
ATOM 847 O O . PRO A 1 103 ? -10.676 -11.578 25.570 1.00 63.88 103 PRO A O 1
ATOM 850 N N . GLU A 1 104 ? -12.107 -9.862 25.329 1.00 62.09 104 GLU A N 1
ATOM 851 C CA . GLU A 1 104 ? -13.307 -10.567 25.810 1.00 62.09 104 GLU A CA 1
ATOM 852 C C . GLU A 1 104 ? -13.837 -11.651 24.850 1.00 62.09 104 GLU A C 1
ATOM 854 O O . GLU A 1 104 ? -14.416 -12.630 25.314 1.00 62.09 104 GLU A O 1
ATOM 859 N N . ASP A 1 105 ? -13.572 -11.531 23.544 1.00 60.66 105 ASP A N 1
ATOM 860 C CA . ASP A 1 105 ? -13.950 -12.504 22.506 1.00 60.66 105 ASP A CA 1
ATOM 861 C C . ASP A 1 105 ? -12.842 -13.535 22.234 1.00 60.66 105 ASP A C 1
ATOM 863 O O . ASP A 1 105 ? -12.973 -14.398 21.359 1.00 60.66 105 ASP A O 1
ATOM 867 N N . ALA A 1 106 ? -11.715 -13.450 22.950 1.00 62.94 106 ALA A N 1
ATOM 868 C CA . ALA A 1 106 ? -10.664 -14.446 22.844 1.00 62.94 106 ALA A CA 1
ATOM 869 C C . ALA A 1 106 ? -11.211 -15.783 23.354 1.00 62.94 106 ALA A C 1
ATOM 871 O O . ALA A 1 106 ? -11.514 -15.930 24.540 1.00 62.94 106 ALA A O 1
ATOM 872 N N . ALA A 1 107 ? -11.333 -16.758 22.447 1.00 66.00 107 ALA A N 1
ATOM 873 C CA . ALA A 1 107 ? -11.743 -18.113 22.790 1.00 66.00 107 ALA A CA 1
ATOM 874 C C . ALA A 1 107 ? -10.960 -18.603 24.025 1.00 66.00 107 ALA A C 1
ATOM 876 O O . ALA A 1 107 ? -9.758 -18.313 24.129 1.00 66.00 107 ALA A O 1
ATOM 877 N N . PRO A 1 108 ? -11.608 -19.332 24.959 1.00 70.56 108 PRO A N 1
ATOM 878 C CA . PRO A 1 108 ? -10.931 -19.859 26.132 1.00 70.56 108 PRO A CA 1
ATOM 879 C C . PRO A 1 108 ? -9.654 -20.559 25.684 1.00 70.56 108 PRO A C 1
ATOM 881 O O . PRO A 1 108 ? -9.703 -21.415 24.796 1.00 70.56 108 PRO A O 1
ATOM 884 N N . ARG A 1 109 ? -8.507 -20.173 26.263 1.00 72.06 109 ARG A N 1
ATOM 885 C CA . ARG A 1 109 ? -7.244 -20.873 25.996 1.00 72.06 109 ARG A CA 1
ATOM 886 C C . ARG A 1 109 ? -7.521 -22.368 26.160 1.00 72.06 109 ARG A C 1
ATOM 888 O O . ARG A 1 109 ? -8.143 -22.719 27.170 1.00 72.06 109 ARG A O 1
ATOM 895 N N . PRO A 1 110 ? -7.121 -23.225 25.203 1.00 73.25 110 PRO A N 1
ATOM 896 C CA . PRO A 1 110 ? -7.359 -24.653 25.320 1.00 73.25 110 PRO A CA 1
ATOM 897 C C . PRO A 1 110 ? -6.849 -25.099 26.687 1.00 73.25 110 PRO A C 1
ATOM 899 O O . PRO A 1 110 ? -5.691 -24.851 27.035 1.00 73.25 110 PRO A O 1
ATOM 902 N N . GLN A 1 111 ? -7.754 -25.647 27.503 1.00 70.69 111 GLN A N 1
ATOM 903 C CA . GLN A 1 111 ? -7.392 -26.154 28.819 1.00 70.69 111 GLN A CA 1
ATOM 904 C C . GLN A 1 111 ? -6.296 -27.193 28.604 1.00 70.69 111 GLN A C 1
ATOM 906 O O . GLN A 1 111 ? -6.411 -28.031 27.705 1.00 70.69 111 GLN A O 1
ATOM 911 N N . ALA A 1 112 ? -5.220 -27.102 29.389 1.00 74.44 112 ALA A N 1
ATOM 912 C CA . ALA A 1 112 ? -4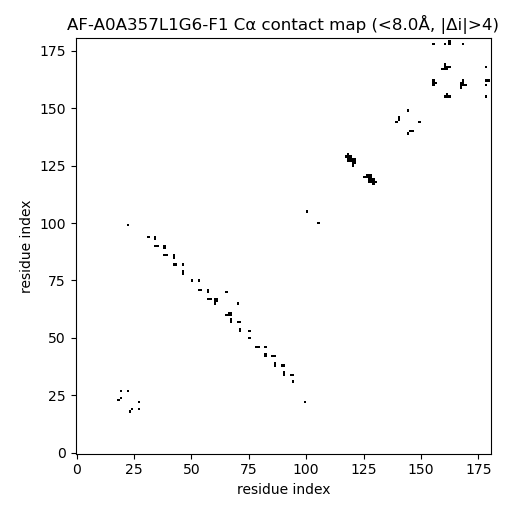.182 -28.121 29.368 1.00 74.44 112 ALA A CA 1
ATOM 913 C C . ALA A 1 112 ? -4.863 -29.497 29.491 1.00 74.44 112 ALA A C 1
ATOM 915 O O . ALA A 1 112 ? -5.801 -29.619 30.290 1.00 74.44 112 ALA A O 1
ATOM 916 N N . PRO A 1 113 ? -4.460 -30.496 28.684 1.00 74.12 113 PRO A N 1
ATOM 917 C CA . PRO A 1 113 ? -5.107 -31.798 28.695 1.00 74.12 113 PRO A CA 1
ATOM 918 C C . PRO A 1 113 ? -5.183 -32.310 30.132 1.00 74.12 113 PRO A C 1
ATOM 920 O O . PRO A 1 113 ? -4.213 -32.198 30.889 1.00 74.12 113 PRO A O 1
ATOM 923 N N . GLN A 1 114 ? -6.356 -32.821 30.518 1.00 72.44 114 GLN A N 1
ATOM 924 C CA . GLN A 1 114 ? -6.539 -33.414 31.837 1.00 72.44 114 GLN A CA 1
ATOM 925 C C . GLN A 1 114 ? -5.446 -34.462 32.035 1.00 72.44 114 GLN A C 1
ATOM 927 O O . GLN A 1 114 ? -5.208 -35.292 31.157 1.00 72.44 114 GLN A O 1
ATOM 932 N N . ARG A 1 115 ? -4.740 -34.373 33.166 1.00 72.75 115 ARG A N 1
ATOM 933 C CA . ARG A 1 115 ? -3.661 -35.297 33.508 1.00 72.75 115 ARG A CA 1
ATOM 934 C C . ARG A 1 115 ? -4.220 -36.717 33.452 1.00 72.75 115 ARG A C 1
ATOM 936 O O . ARG A 1 115 ? -5.035 -37.082 34.294 1.00 72.75 115 ARG A O 1
ATOM 943 N N . ILE A 1 116 ? -3.796 -37.488 32.456 1.00 73.81 116 ILE A N 1
ATOM 944 C CA . ILE A 1 116 ? -4.145 -38.901 32.344 1.00 73.81 116 ILE A CA 1
ATOM 945 C C . ILE A 1 116 ? -3.467 -39.594 33.526 1.00 73.81 116 ILE A C 1
ATOM 947 O O . ILE A 1 116 ? -2.249 -39.507 33.685 1.00 73.81 116 ILE A O 1
ATOM 951 N N . VAL A 1 117 ? -4.267 -40.194 34.403 1.00 73.81 117 VAL A N 1
ATOM 952 C CA . VAL A 1 117 ? -3.774 -40.996 35.523 1.00 73.81 117 VAL A CA 1
ATOM 953 C C . VAL A 1 117 ? -3.913 -42.452 35.112 1.00 73.81 117 VAL A C 1
ATOM 955 O O . VAL A 1 117 ? -5.019 -42.922 34.862 1.00 73.81 117 VAL A O 1
ATOM 958 N N . GLU A 1 118 ? -2.787 -43.147 35.010 1.00 72.88 118 GLU A N 1
ATOM 959 C CA . GLU A 1 118 ? -2.758 -44.581 34.740 1.00 72.88 118 GLU A CA 1
ATOM 960 C C . GLU A 1 118 ? -3.275 -45.334 35.975 1.00 72.88 118 GLU A C 1
ATOM 962 O O . GLU A 1 118 ? -2.838 -45.078 37.099 1.00 72.88 118 GLU A O 1
ATOM 967 N N . SER A 1 119 ? -4.233 -46.243 35.782 1.00 75.88 119 SER A N 1
ATOM 968 C CA . SER A 1 119 ? -4.769 -47.104 36.840 1.00 75.88 119 SER A CA 1
ATOM 969 C C . SER A 1 119 ? -4.449 -48.559 36.528 1.00 75.88 119 SER A C 1
ATOM 971 O O . SER A 1 119 ? -4.964 -49.097 35.549 1.00 75.88 119 SER A O 1
ATOM 973 N N . HIS A 1 120 ? -3.626 -49.194 37.360 1.00 78.88 120 HIS A N 1
ATOM 974 C CA . HIS A 1 120 ? -3.328 -50.622 37.269 1.00 78.88 120 HIS A CA 1
ATOM 975 C C . HIS A 1 120 ? -3.921 -51.293 38.499 1.00 78.88 120 HIS A C 1
ATOM 977 O O . HIS A 1 120 ? -3.356 -51.201 39.584 1.00 78.88 120 HIS A O 1
ATOM 983 N N . VAL A 1 121 ? -5.103 -51.888 38.339 1.00 80.00 121 VAL A N 1
ATOM 984 C CA . VAL A 1 121 ? -5.791 -52.598 39.422 1.00 80.00 121 VAL A CA 1
ATOM 985 C C . VAL A 1 121 ? -5.375 -54.059 3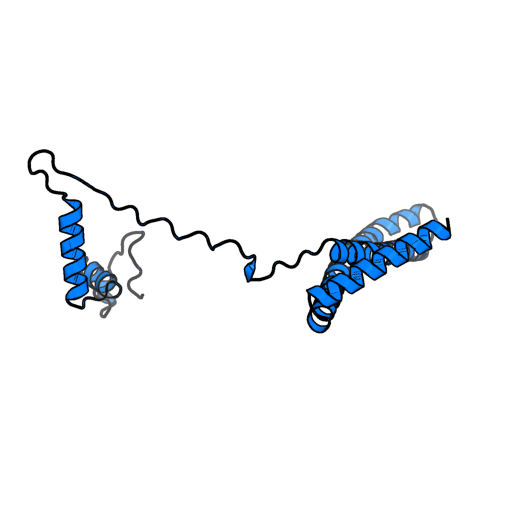9.374 1.00 80.00 121 VAL A C 1
ATOM 987 O O . VAL A 1 121 ? -5.620 -54.735 38.374 1.00 80.00 121 VAL A O 1
ATOM 990 N N . ASP A 1 122 ? -4.752 -54.533 40.446 1.00 77.31 122 ASP A N 1
ATOM 991 C CA . ASP A 1 122 ? -4.373 -55.934 40.582 1.00 77.31 122 ASP A CA 1
ATOM 992 C C . ASP A 1 122 ? -5.645 -56.791 40.767 1.00 77.31 122 ASP A C 1
ATOM 994 O O . ASP A 1 122 ? -6.428 -56.559 41.695 1.00 77.31 122 ASP A O 1
ATOM 998 N N . PRO A 1 123 ? -5.891 -57.786 39.894 1.00 74.62 123 PRO A N 1
ATOM 999 C CA . PRO A 1 123 ? -7.093 -58.617 39.938 1.00 74.62 123 PRO A CA 1
ATOM 1000 C C . PRO A 1 123 ? -7.173 -59.543 41.162 1.00 74.62 123 PRO A C 1
ATOM 1002 O O . PRO A 1 123 ? -8.235 -60.108 41.418 1.00 74.62 123 PRO A O 1
ATOM 1005 N N . THR A 1 124 ? -6.079 -59.730 41.903 1.00 78.75 124 THR A N 1
ATOM 1006 C CA . THR A 1 124 ? -6.033 -60.593 43.092 1.00 78.75 124 THR A CA 1
ATOM 1007 C C . THR A 1 124 ? -6.215 -59.835 44.403 1.00 78.75 124 THR A C 1
ATOM 1009 O O . THR A 1 124 ? -6.802 -60.379 45.338 1.00 78.75 124 THR A O 1
ATOM 1012 N N . THR A 1 125 ? -5.771 -58.580 44.469 1.00 76.06 125 THR A N 1
ATOM 1013 C CA . THR A 1 125 ? -5.830 -57.748 45.683 1.00 76.06 125 THR A CA 1
ATOM 1014 C C . THR A 1 125 ? -6.873 -56.632 45.595 1.00 76.06 125 THR A C 1
ATOM 1016 O O . THR A 1 125 ? -7.332 -56.137 46.622 1.00 76.06 125 THR A O 1
ATOM 1019 N N . GLY A 1 126 ? -7.299 -56.253 44.385 1.00 77.44 126 GLY A N 1
ATOM 1020 C CA . GLY A 1 126 ? -8.223 -55.140 44.148 1.00 77.44 126 GLY A CA 1
ATOM 1021 C C . GLY A 1 126 ? -7.600 -53.761 44.384 1.00 77.44 126 GLY A C 1
ATOM 1022 O O . GLY A 1 126 ? -8.296 -52.748 44.290 1.00 77.44 126 GLY A O 1
ATOM 1023 N N . GLU A 1 127 ? -6.303 -53.704 44.685 1.00 75.38 127 GLU A N 1
ATOM 1024 C CA . GLU A 1 127 ? -5.576 -52.467 44.937 1.00 75.38 127 GLU A CA 1
ATOM 1025 C C . GLU A 1 127 ? -5.017 -51.886 43.633 1.00 75.38 127 GLU A C 1
ATOM 1027 O O . GLU A 1 127 ? -4.674 -52.605 42.694 1.00 75.38 127 GLU A O 1
ATOM 1032 N N . ASN A 1 128 ? -4.948 -50.554 43.555 1.00 77.06 128 ASN A N 1
ATOM 1033 C CA . ASN A 1 128 ? -4.349 -49.868 42.415 1.00 77.06 128 ASN A CA 1
ATOM 1034 C C . ASN A 1 128 ? -2.855 -49.638 42.682 1.00 77.06 128 ASN A C 1
ATOM 1036 O O . ASN A 1 128 ? -2.490 -48.766 43.474 1.00 77.06 128 ASN A O 1
ATOM 1040 N N . GLU A 1 129 ? -1.997 -50.384 41.991 1.00 69.75 129 GLU A N 1
ATOM 1041 C CA . GLU A 1 129 ? -0.536 -50.339 42.144 1.00 69.75 129 GLU A CA 1
ATOM 1042 C C . GLU A 1 129 ? 0.027 -48.932 41.867 1.00 69.75 129 GLU A C 1
ATOM 1044 O O . GLU A 1 129 ? 0.947 -48.459 42.541 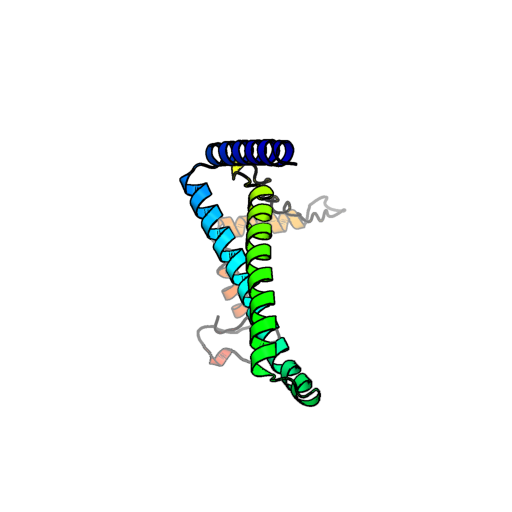1.00 69.75 129 GLU A O 1
ATOM 1049 N N . MET A 1 130 ? -0.595 -48.199 40.937 1.00 70.50 130 MET A N 1
ATOM 1050 C CA . MET A 1 130 ? -0.205 -46.828 40.593 1.00 70.50 130 MET A CA 1
ATOM 1051 C C . MET A 1 130 ? -0.669 -45.798 41.632 1.00 70.50 130 MET A C 1
ATOM 1053 O O . MET A 1 130 ? -0.078 -44.720 41.738 1.00 70.50 130 MET A O 1
ATOM 1057 N N . ALA A 1 131 ? -1.684 -46.115 42.445 1.00 67.06 131 ALA A N 1
ATOM 1058 C CA . ALA A 1 131 ? -2.131 -45.248 43.537 1.00 67.06 131 ALA A CA 1
ATOM 1059 C C . ALA A 1 131 ? -1.144 -45.260 44.715 1.00 67.06 131 ALA A C 1
ATOM 1061 O O . ALA A 1 131 ? -0.899 -44.213 45.316 1.00 67.06 131 ALA A O 1
ATOM 1062 N N . LEU A 1 132 ? -0.525 -46.411 44.994 1.00 60.41 132 LEU A N 1
ATOM 1063 C CA . LEU A 1 132 ? 0.533 -46.555 45.999 1.00 60.41 132 LEU A CA 1
ATOM 1064 C C . LEU A 1 132 ? 1.793 -45.772 45.598 1.00 60.41 132 LEU A C 1
ATOM 1066 O O . LEU A 1 132 ? 2.317 -44.998 46.399 1.00 60.41 132 LEU A O 1
ATOM 1070 N N . ALA A 1 133 ? 2.222 -45.874 44.335 1.00 60.75 133 ALA A N 1
ATOM 1071 C CA . ALA A 1 133 ? 3.351 -45.101 43.810 1.00 60.75 133 ALA A CA 1
ATOM 1072 C C . ALA A 1 133 ? 3.085 -43.581 43.814 1.00 60.75 133 ALA A C 1
ATOM 1074 O O . ALA A 1 133 ? 3.972 -42.784 44.137 1.00 60.75 133 ALA A O 1
ATOM 1075 N N . ALA A 1 134 ? 1.853 -43.164 43.498 1.00 60.25 134 ALA A N 1
ATOM 1076 C CA . ALA A 1 134 ? 1.444 -41.763 43.557 1.00 60.25 134 ALA A CA 1
ATOM 1077 C C . ALA A 1 134 ? 1.387 -41.229 44.999 1.00 60.25 134 ALA A C 1
ATOM 1079 O O . ALA A 1 134 ? 1.833 -40.108 45.240 1.00 60.25 134 ALA A O 1
ATOM 1080 N N . ALA A 1 135 ? 0.892 -42.016 45.960 1.00 60.31 135 ALA A N 1
ATOM 1081 C CA . ALA A 1 135 ? 0.862 -41.646 47.375 1.00 60.31 135 ALA A CA 1
ATOM 1082 C C . ALA A 1 135 ? 2.278 -41.476 47.951 1.00 60.31 135 ALA A C 1
ATOM 1084 O O . ALA A 1 135 ? 2.560 -40.475 48.611 1.00 60.31 135 ALA A O 1
ATOM 1085 N N . ASP A 1 136 ? 3.188 -42.389 47.612 1.00 59.53 136 ASP A N 1
ATOM 1086 C CA . ASP A 1 136 ? 4.587 -42.380 48.047 1.00 59.53 136 ASP A CA 1
ATOM 1087 C C . ASP A 1 136 ? 5.369 -41.194 47.425 1.00 59.53 136 ASP A C 1
ATOM 1089 O O . ASP A 1 136 ? 6.165 -40.520 48.085 1.00 59.53 136 ASP A O 1
ATOM 1093 N N . ALA A 1 137 ? 5.075 -40.833 46.168 1.00 58.31 137 ALA A N 1
ATOM 1094 C CA . ALA A 1 137 ? 5.584 -39.612 45.530 1.00 58.31 137 ALA A CA 1
ATOM 1095 C C . ALA A 1 137 ? 5.024 -38.324 46.170 1.00 58.31 137 ALA A C 1
ATOM 1097 O O . ALA A 1 137 ? 5.759 -37.351 46.369 1.00 58.31 137 ALA A O 1
ATOM 1098 N N . GLN A 1 138 ? 3.740 -38.318 46.536 1.00 57.66 138 GLN A N 1
ATOM 1099 C CA . GLN A 1 138 ? 3.080 -37.191 47.199 1.00 57.66 138 GLN A CA 1
ATOM 1100 C C . GLN A 1 138 ? 3.627 -36.969 48.618 1.00 57.66 138 GLN A C 1
ATOM 1102 O O . GLN A 1 138 ? 3.776 -35.828 49.062 1.00 57.66 138 GLN A O 1
ATOM 1107 N N . GLU A 1 139 ? 3.959 -38.045 49.331 1.00 55.47 139 GLU A N 1
ATOM 1108 C CA . GLU A 1 139 ? 4.543 -37.993 50.670 1.00 55.47 139 GLU A CA 1
ATOM 1109 C C . GLU A 1 139 ? 6.009 -37.526 50.644 1.00 55.47 139 GLU A C 1
ATOM 1111 O O . GLU A 1 139 ? 6.415 -36.720 51.484 1.00 55.47 139 GLU A O 1
ATOM 1116 N N . ARG A 1 140 ? 6.781 -37.916 49.617 1.00 53.22 140 ARG A N 1
ATOM 1117 C CA . ARG A 1 140 ? 8.131 -37.377 49.351 1.00 53.22 140 ARG A CA 1
ATOM 1118 C C . ARG A 1 140 ? 8.117 -35.873 49.044 1.00 53.22 140 ARG A C 1
ATOM 1120 O O . ARG A 1 140 ? 8.989 -35.157 49.533 1.00 53.22 140 ARG A O 1
ATOM 1127 N N . LEU A 1 141 ? 7.103 -35.382 48.323 1.00 52.66 141 LEU A N 1
ATOM 1128 C CA . LEU A 1 141 ? 6.892 -33.944 48.094 1.00 52.66 141 LEU A CA 1
ATOM 1129 C C . LEU A 1 141 ? 6.551 -33.193 49.395 1.00 52.66 141 LEU A C 1
ATOM 1131 O O . LEU A 1 141 ? 7.073 -32.108 49.646 1.00 52.66 141 LEU A O 1
ATOM 1135 N N . LYS A 1 142 ? 5.695 -33.779 50.248 1.00 53.50 142 LYS A N 1
ATOM 1136 C CA . LYS A 1 142 ? 5.309 -33.204 51.552 1.00 53.50 142 LYS A CA 1
ATOM 1137 C C . LYS A 1 142 ? 6.469 -33.143 52.549 1.00 53.50 142 LYS A C 1
ATOM 1139 O O . LYS A 1 142 ? 6.495 -32.239 53.377 1.00 53.50 142 LYS A O 1
ATOM 1144 N N . ARG A 1 143 ? 7.450 -34.050 52.450 1.00 51.16 143 ARG A N 1
ATOM 1145 C CA . ARG A 1 143 ? 8.697 -34.029 53.243 1.00 51.16 143 ARG A CA 1
ATOM 1146 C C . ARG A 1 143 ? 9.719 -32.981 52.766 1.00 51.16 143 ARG A C 1
ATOM 1148 O O . ARG A 1 143 ? 10.852 -32.982 53.235 1.00 51.16 143 ARG A O 1
ATOM 1155 N N . GLY A 1 144 ? 9.329 -32.074 51.866 1.00 43.50 144 GLY A N 1
ATOM 1156 C CA . GLY A 1 144 ? 10.142 -30.919 51.479 1.00 43.50 144 GLY A CA 1
ATOM 1157 C C . GLY A 1 144 ? 11.257 -31.227 50.480 1.00 43.50 144 GLY A C 1
ATOM 1158 O O . GLY A 1 144 ? 12.104 -30.370 50.237 1.00 43.50 144 GLY A O 1
ATOM 1159 N N . ALA A 1 145 ? 11.263 -32.413 49.865 1.00 47.00 145 ALA A N 1
ATOM 1160 C CA . ALA A 1 145 ? 12.126 -32.668 48.721 1.00 47.00 145 ALA A CA 1
ATOM 1161 C C . ALA A 1 145 ? 11.528 -31.966 47.493 1.00 47.00 145 ALA A C 1
ATOM 1163 O O . ALA A 1 145 ? 10.497 -32.378 46.956 1.00 47.00 145 ALA A O 1
ATOM 1164 N N . SER A 1 146 ? 12.161 -30.879 47.051 1.00 41.44 146 SER A N 1
ATOM 1165 C CA . SER A 1 146 ? 11.784 -30.212 45.811 1.00 41.44 146 SER A CA 1
ATOM 1166 C C . SER A 1 146 ? 12.050 -31.152 44.631 1.00 41.44 146 SER A C 1
ATOM 1168 O O . SER A 1 146 ? 13.173 -31.608 44.399 1.00 41.44 146 SER A O 1
ATOM 1170 N N . ALA A 1 147 ? 11.000 -31.435 43.857 1.00 49.53 147 ALA A N 1
ATOM 1171 C CA . ALA A 1 147 ? 11.034 -32.351 42.715 1.00 49.53 147 ALA A CA 1
ATOM 1172 C C . ALA A 1 147 ? 12.042 -31.958 41.609 1.00 49.53 147 ALA A C 1
ATOM 1174 O O . ALA A 1 147 ? 12.299 -32.753 40.712 1.00 49.53 147 ALA A O 1
ATOM 1175 N N . GLY A 1 148 ? 12.622 -30.753 41.670 1.00 44.53 148 GLY A N 1
ATOM 1176 C CA . GLY A 1 148 ? 13.595 -30.254 40.695 1.00 44.53 148 GLY A CA 1
ATOM 1177 C C . GLY A 1 148 ? 15.071 -30.384 41.088 1.00 44.53 148 GLY A C 1
ATOM 1178 O O . GLY A 1 148 ? 15.915 -30.289 40.206 1.00 44.53 148 GLY A O 1
ATOM 1179 N N . LEU A 1 149 ? 15.416 -30.599 42.368 1.00 38.81 149 LEU A N 1
ATOM 1180 C CA . LEU A 1 149 ? 16.828 -30.630 42.805 1.00 38.81 149 LEU A CA 1
ATOM 1181 C C . LEU A 1 149 ? 17.341 -32.041 43.147 1.00 38.81 149 LEU A C 1
ATOM 1183 O O . LEU A 1 149 ? 18.547 -32.297 43.101 1.00 38.81 149 LEU A O 1
ATOM 1187 N N . ALA A 1 150 ? 16.435 -32.975 43.450 1.00 44.34 150 ALA A N 1
ATOM 1188 C CA . ALA A 1 150 ? 16.784 -34.361 43.773 1.00 44.34 150 ALA A CA 1
ATOM 1189 C C . ALA A 1 150 ? 16.970 -35.260 42.534 1.00 44.34 150 ALA A C 1
ATOM 1191 O O . ALA A 1 150 ? 17.636 -36.290 42.619 1.00 44.34 150 ALA A O 1
ATOM 1192 N N . THR A 1 151 ? 16.432 -34.879 41.371 1.00 47.44 151 THR A N 1
ATOM 1193 C CA . THR A 1 151 ? 16.584 -35.657 40.129 1.00 47.44 151 THR A CA 1
ATOM 1194 C C . THR A 1 151 ? 17.982 -35.538 39.526 1.00 47.44 151 THR A C 1
ATOM 1196 O O . THR A 1 151 ? 18.465 -36.505 38.949 1.00 47.44 151 THR A O 1
ATOM 1199 N N . MET A 1 152 ? 18.678 -34.415 39.727 1.00 42.75 152 MET A N 1
ATOM 1200 C CA . MET A 1 152 ? 20.034 -34.214 39.191 1.00 42.75 152 MET A CA 1
ATOM 1201 C C . MET A 1 152 ? 21.130 -34.786 40.099 1.00 42.75 152 MET A C 1
ATOM 1203 O O . MET A 1 152 ? 22.087 -35.396 39.630 1.00 42.75 152 MET A O 1
ATOM 1207 N N . SER A 1 153 ? 20.981 -34.638 41.416 1.00 45.12 153 SER A N 1
ATOM 1208 C CA . SER A 1 153 ? 21.975 -35.096 42.397 1.00 45.12 153 SER A CA 1
ATOM 1209 C C . SER A 1 153 ? 21.847 -36.590 42.737 1.00 45.12 153 SER A C 1
ATOM 1211 O O . SER A 1 153 ? 22.846 -37.235 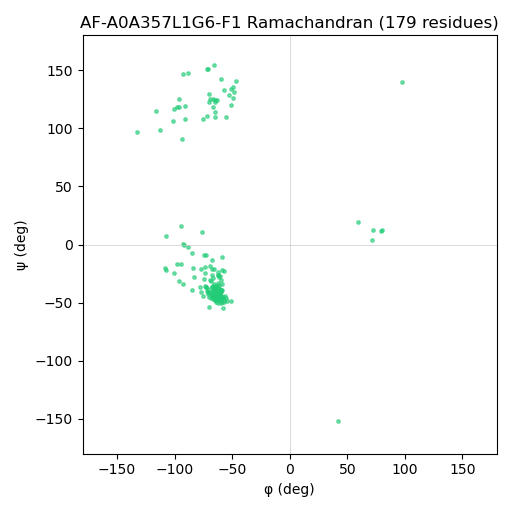43.056 1.00 45.12 153 SER A O 1
ATOM 1213 N N . GLY A 1 154 ? 20.643 -37.165 42.625 1.00 47.28 154 GLY A N 1
ATOM 1214 C CA . GLY A 1 154 ? 20.395 -38.590 42.865 1.00 47.28 154 GLY A CA 1
ATOM 1215 C C . GLY A 1 154 ? 20.851 -39.498 41.719 1.00 47.28 154 GLY A C 1
ATOM 1216 O O . GLY A 1 154 ? 21.452 -40.541 41.972 1.00 47.28 154 GLY A O 1
ATOM 1217 N N . PHE A 1 155 ? 20.633 -39.089 40.462 1.00 42.56 155 PHE A N 1
ATOM 1218 C CA . PHE A 1 155 ? 21.032 -39.878 39.288 1.00 42.56 155 PHE A CA 1
ATOM 1219 C C . PHE A 1 155 ? 22.551 -39.891 39.061 1.00 42.56 155 PHE A C 1
ATOM 1221 O O . PHE A 1 155 ? 23.101 -40.949 38.764 1.00 42.56 155 PHE A O 1
ATOM 1228 N N . ALA A 1 156 ? 23.244 -38.761 39.261 1.00 46.59 156 ALA A N 1
ATOM 1229 C CA . ALA A 1 156 ? 24.707 -38.695 39.149 1.00 46.59 156 ALA A CA 1
ATOM 1230 C C . ALA A 1 156 ? 25.404 -39.576 40.206 1.00 46.59 156 ALA A C 1
ATOM 1232 O O . ALA A 1 156 ? 26.337 -40.322 39.899 1.00 46.59 156 ALA A O 1
ATOM 1233 N N . ARG A 1 157 ? 24.871 -39.593 41.438 1.00 48.34 157 ARG A N 1
ATOM 1234 C CA . ARG A 1 157 ? 25.380 -40.433 42.534 1.00 48.34 157 ARG A CA 1
ATOM 1235 C C . ARG A 1 157 ? 25.143 -41.929 42.296 1.00 48.34 157 ARG A C 1
ATOM 1237 O O . ARG A 1 157 ? 25.970 -42.735 42.710 1.00 48.34 157 ARG A O 1
ATOM 1244 N N . ALA A 1 158 ? 24.065 -42.297 41.598 1.00 51.34 158 ALA A N 1
ATOM 1245 C CA . ALA A 1 158 ? 23.773 -43.683 41.222 1.00 51.34 158 ALA A CA 1
ATOM 1246 C C . ALA A 1 158 ? 24.744 -44.252 40.165 1.00 51.34 158 ALA A C 1
ATOM 1248 O O . ALA A 1 158 ? 24.860 -45.469 40.049 1.00 51.34 158 ALA A O 1
ATOM 1249 N N . GLN A 1 159 ? 25.465 -43.395 39.429 1.00 55.38 159 GLN A N 1
ATOM 1250 C CA . GLN A 1 159 ? 26.460 -43.790 38.420 1.00 55.38 159 GLN A CA 1
ATOM 1251 C C . GLN A 1 159 ? 27.916 -43.548 38.862 1.00 55.38 159 GLN A C 1
ATOM 1253 O O . GLN A 1 159 ? 28.836 -43.735 38.071 1.00 55.38 159 GLN A O 1
ATOM 1258 N N . GLY A 1 160 ? 28.144 -43.155 40.123 1.00 57.56 160 GLY A N 1
ATOM 1259 C CA . GLY A 1 160 ? 29.488 -42.924 40.671 1.00 57.56 160 GLY A CA 1
ATOM 1260 C C . GLY A 1 160 ? 30.191 -41.659 40.158 1.00 57.56 160 GLY A C 1
ATOM 1261 O O . GLY A 1 160 ? 31.386 -41.503 40.397 1.00 57.56 160 GLY A O 1
ATOM 1262 N N . VAL A 1 161 ? 29.468 -40.761 39.481 1.00 59.09 161 VAL A N 1
ATOM 1263 C CA . VAL A 1 161 ? 30.007 -39.513 38.923 1.00 59.09 161 VAL A CA 1
ATOM 1264 C C . VAL A 1 161 ? 29.754 -38.372 39.907 1.00 59.09 161 VAL A C 1
ATOM 1266 O O . VAL A 1 161 ? 28.607 -38.051 40.223 1.00 59.09 161 VAL A O 1
ATOM 1269 N N . ASP A 1 162 ? 30.829 -37.761 40.405 1.00 65.00 162 ASP A N 1
ATOM 1270 C CA . ASP A 1 162 ? 30.781 -36.630 41.332 1.00 65.00 162 ASP A CA 1
ATOM 1271 C C . ASP A 1 162 ? 30.960 -35.307 40.566 1.00 65.00 162 ASP A C 1
ATOM 1273 O O . ASP A 1 162 ? 31.992 -35.042 39.944 1.00 65.00 162 ASP A O 1
ATOM 1277 N N . LEU A 1 163 ? 29.945 -34.444 40.627 1.00 64.12 163 LEU A N 1
ATOM 1278 C CA . LEU A 1 163 ? 29.911 -33.144 39.945 1.00 64.12 163 LEU A CA 1
ATOM 1279 C C . LEU A 1 163 ? 31.016 -32.194 40.438 1.00 64.12 163 LEU A C 1
ATOM 1281 O O . LEU A 1 163 ? 31.458 -31.325 39.691 1.00 64.12 163 LEU A O 1
ATOM 1285 N N . ALA A 1 164 ? 31.488 -32.368 41.677 1.00 66.44 164 ALA A N 1
ATOM 1286 C CA . ALA A 1 164 ? 32.543 -31.541 42.262 1.00 66.44 164 ALA A CA 1
ATOM 1287 C C . ALA A 1 164 ? 33.965 -32.012 41.901 1.00 66.44 164 ALA A C 1
ATOM 1289 O O . ALA A 1 164 ? 34.937 -31.336 42.244 1.00 66.44 164 ALA A O 1
ATOM 1290 N N . ARG A 1 165 ? 34.112 -33.170 41.240 1.00 65.81 165 ARG A N 1
ATOM 1291 C CA . ARG A 1 165 ? 35.412 -33.773 40.905 1.00 65.81 165 ARG A CA 1
ATOM 1292 C C . ARG A 1 165 ? 35.447 -34.211 39.436 1.00 65.81 165 ARG A C 1
ATOM 1294 O O . ARG A 1 165 ? 35.033 -35.334 39.137 1.00 65.81 165 ARG A O 1
ATOM 1301 N N . PRO A 1 166 ? 36.005 -33.380 38.530 1.00 70.00 166 PRO A N 1
ATOM 1302 C CA . PRO A 1 166 ? 36.044 -33.642 37.083 1.00 70.00 166 PRO A CA 1
ATOM 1303 C C . PRO A 1 166 ? 36.715 -34.965 36.688 1.00 70.00 166 PRO A C 1
ATOM 1305 O O . PRO A 1 166 ? 36.449 -35.532 35.635 1.00 70.00 166 PRO A O 1
ATOM 1308 N N . GLU A 1 167 ? 37.569 -35.485 37.561 1.00 68.88 167 GLU A N 1
ATOM 1309 C CA . GLU A 1 167 ? 38.329 -36.729 37.397 1.00 68.88 167 GLU A CA 1
ATOM 1310 C C . GLU A 1 167 ? 37.425 -37.974 37.410 1.00 68.88 167 GLU A C 1
ATOM 1312 O O . GLU A 1 167 ? 37.784 -39.027 36.891 1.00 68.88 167 GLU A O 1
ATOM 1317 N N . THR A 1 168 ? 36.224 -37.844 37.984 1.00 67.38 168 THR A N 1
ATOM 1318 C CA . THR A 1 168 ? 35.228 -38.920 38.088 1.00 67.38 168 THR A CA 1
ATOM 1319 C C . THR A 1 168 ? 34.294 -38.998 36.880 1.00 67.38 168 THR A C 1
ATOM 1321 O O . THR A 1 168 ? 33.455 -39.891 36.815 1.00 67.38 168 THR A O 1
ATOM 1324 N N . TRP A 1 169 ? 34.429 -38.088 35.905 1.00 71.75 169 TRP A N 1
ATOM 1325 C CA . TRP A 1 169 ? 33.475 -37.955 34.798 1.00 71.75 169 TRP A CA 1
ATOM 1326 C C . TRP A 1 169 ? 33.566 -39.059 33.742 1.00 71.75 169 TRP A C 1
ATOM 1328 O O . TRP A 1 169 ? 32.650 -39.171 32.937 1.00 71.75 169 TRP A O 1
ATOM 1338 N N . GLY A 1 170 ? 34.590 -39.918 33.799 1.00 70.75 170 GLY A N 1
ATOM 1339 C CA . GLY A 1 170 ? 34.632 -41.226 33.134 1.00 70.75 170 GLY A CA 1
ATOM 1340 C C . GLY A 1 170 ? 34.088 -41.286 31.695 1.00 70.75 170 GLY A C 1
ATOM 1341 O O . GLY A 1 170 ? 34.155 -40.332 30.925 1.00 70.75 170 GLY A O 1
ATOM 1342 N N . SER A 1 171 ? 33.575 -42.456 31.299 1.00 61.72 171 SER A N 1
ATOM 1343 C CA . SER A 1 171 ? 32.908 -42.651 30.002 1.00 61.72 171 SER A CA 1
ATOM 1344 C C . SER A 1 171 ? 31.398 -42.467 30.150 1.00 61.72 171 SER A C 1
ATOM 1346 O O . SER A 1 171 ? 30.677 -43.419 30.443 1.00 61.72 171 SER A O 1
ATOM 1348 N N . VAL A 1 172 ? 30.921 -41.238 29.949 1.00 66.38 172 VAL A N 1
ATOM 1349 C CA . VAL A 1 172 ? 29.488 -40.906 29.972 1.00 66.38 172 VAL A CA 1
ATOM 1350 C C . VAL A 1 172 ? 28.776 -41.584 28.783 1.00 66.38 172 VAL A C 1
ATOM 1352 O O . VAL A 1 172 ? 29.201 -41.395 27.6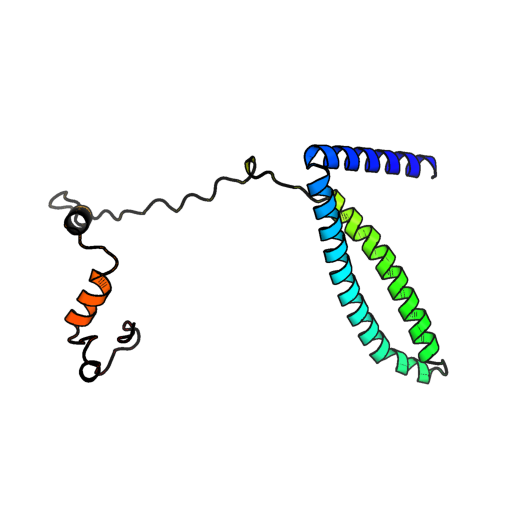38 1.00 66.38 172 VAL A O 1
ATOM 1355 N N . PRO A 1 173 ? 27.714 -42.387 28.996 1.00 63.03 173 PRO A N 1
ATOM 1356 C CA . PRO A 1 173 ? 27.020 -43.072 27.907 1.00 63.03 173 PRO A CA 1
ATOM 1357 C C . PRO A 1 173 ? 26.314 -42.080 26.972 1.00 63.03 173 PRO A C 1
ATOM 1359 O O . PRO A 1 173 ? 25.933 -40.976 27.364 1.00 63.03 173 PRO A O 1
ATOM 1362 N N . ARG A 1 174 ? 26.110 -42.471 25.707 1.00 61.41 174 ARG A N 1
ATOM 1363 C CA . ARG A 1 174 ? 25.417 -41.613 24.734 1.00 61.41 174 ARG A CA 1
ATOM 1364 C C . ARG A 1 174 ? 23.976 -41.372 25.205 1.00 61.41 174 ARG A C 1
ATOM 1366 O O . ARG A 1 174 ? 23.242 -42.330 25.422 1.00 61.41 174 ARG A O 1
ATOM 1373 N N . ASN A 1 175 ? 23.611 -40.093 25.333 1.00 62.03 175 ASN A N 1
ATOM 1374 C CA . ASN A 1 175 ? 22.360 -39.554 25.896 1.00 62.03 175 ASN A CA 1
ATOM 1375 C C . ASN A 1 175 ? 22.271 -39.475 27.434 1.00 62.03 175 ASN A C 1
ATOM 1377 O O . ASN A 1 175 ? 21.184 -39.218 27.951 1.00 62.03 175 ASN A O 1
ATOM 1381 N N . ALA A 1 176 ? 23.369 -39.648 28.179 1.00 68.12 176 ALA A N 1
ATOM 1382 C CA . ALA A 1 176 ? 23.371 -39.273 29.594 1.00 68.12 176 ALA A CA 1
ATOM 1383 C C . ALA A 1 176 ? 23.366 -37.740 29.778 1.00 68.12 176 ALA A C 1
ATOM 1385 O O . ALA A 1 176 ? 23.867 -37.011 28.915 1.00 68.12 176 ALA A O 1
ATOM 1386 N N . PRO A 1 177 ? 22.790 -37.245 30.891 1.00 66.62 177 PRO A N 1
ATOM 1387 C CA . PRO A 1 177 ? 22.790 -35.823 31.216 1.00 66.62 177 PRO A CA 1
ATOM 1388 C C . PRO A 1 177 ? 24.223 -35.287 31.339 1.00 66.62 177 PRO A C 1
ATOM 1390 O O . PRO A 1 177 ? 25.117 -35.978 31.831 1.00 66.62 177 PRO A O 1
ATOM 1393 N N . CYS A 1 178 ? 24.434 -34.053 30.871 1.00 67.31 178 CYS A N 1
ATOM 1394 C CA . CYS A 1 178 ? 25.753 -33.429 30.833 1.00 67.31 178 CYS A CA 1
ATOM 1395 C C . CYS A 1 178 ? 26.299 -33.218 32.261 1.00 67.31 178 CYS A C 1
ATOM 1397 O O . CYS A 1 178 ? 25.638 -32.560 33.066 1.00 67.31 178 CYS A O 1
ATOM 1399 N N . PRO A 1 179 ? 27.497 -33.728 32.600 1.00 66.44 179 PRO A N 1
ATOM 1400 C CA . PRO A 1 179 ? 28.032 -33.649 33.960 1.00 66.44 179 PRO A CA 1
ATOM 1401 C C . PRO A 1 179 ? 28.507 -32.246 34.382 1.00 66.44 179 PRO A C 1
ATOM 1403 O O . PRO A 1 179 ? 28.780 -32.043 35.560 1.00 66.44 179 PRO A O 1
ATOM 1406 N N . CYS A 1 180 ? 28.589 -31.263 33.476 1.00 67.06 180 CYS A N 1
ATOM 1407 C CA . CYS A 1 180 ? 28.916 -29.874 33.835 1.00 67.06 180 CYS A CA 1
ATOM 1408 C C . CYS A 1 180 ? 27.692 -28.987 34.131 1.00 67.06 180 CYS A C 1
ATOM 1410 O O . CYS A 1 180 ? 27.878 -27.816 34.470 1.00 67.06 180 CYS A O 1
ATOM 1412 N N . GLY A 1 181 ? 26.475 -29.538 34.031 1.00 59.38 181 GLY A N 1
ATOM 1413 C CA . GLY A 1 181 ? 25.224 -28.771 34.036 1.00 59.38 181 GLY A CA 1
ATOM 1414 C C . GLY A 1 181 ? 24.769 -28.376 32.640 1.00 59.38 181 GLY A C 1
ATOM 1415 O O . GLY A 1 181 ? 25.642 -28.100 31.785 1.00 59.38 181 GLY A O 1
#

Sequence (181 aa):
DTEIAERLSKAIGDHAARRNVEIGPDIMRRIEKSVLLHVLDTDWREHLQMLDHLRSVVWMRGHAQRDPINEFKTEAFALFEALLDGLRRDVTRTLMRLQISRPEDAAPRPQAPQRIVESHVDPTTGENEMALAAADAQERLKRGASAGLATMSGFARAQGVDLARPETWGSVPRNAPCPCG

pLDDT: mean 79.68, std 17.17, range [38.81, 98.06]